Protein AF-0000000068952502 (afdb_homodimer)

Organism: Cupriavidus necator (strain ATCC 17699 / DSM 428 / KCTC 22496 / NCIMB 10442 / H16 / Stanier 337) (NCBI:txid381666)

Structure (mmCIF, N/CA/C/O backbone):
data_AF-0000000068952502-model_v1
#
loop_
_entity.id
_entity.type
_entity.pdbx_description
1 polymer 'Ohr family peroxiredoxin'
#
loop_
_atom_site.group_PDB
_atom_site.id
_atom_site.type_symbol
_atom_site.label_atom_id
_atom_site.label_alt_id
_atom_site.label_comp_id
_atom_site.label_asym_id
_atom_site.label_entity_id
_atom_site.label_seq_id
_atom_site.pdbx_PDB_ins_code
_atom_site.Cartn_x
_atom_site.Cartn_y
_atom_site.Cartn_z
_atom_site.occupancy
_atom_site.B_iso_or_equiv
_atom_site.auth_seq_id
_atom_site.auth_comp_id
_atom_site.auth_asym_id
_atom_site.auth_atom_id
_atom_site.pdbx_PDB_model_num
ATOM 1 N N . MET A 1 1 ? 6.418 -7.645 16.281 1 61.59 1 MET A N 1
ATOM 2 C CA . MET A 1 1 ? 6.797 -7.371 14.906 1 61.59 1 MET A CA 1
ATOM 3 C C . MET A 1 1 ? 8.266 -7.715 14.664 1 61.59 1 MET A C 1
ATOM 5 O O . MET A 1 1 ? 9.102 -7.504 15.539 1 61.59 1 MET A O 1
ATOM 9 N N . SER A 1 2 ? 8.57 -8.516 13.523 1 67.12 2 SER A N 1
ATOM 10 C CA . SER A 1 2 ? 9.938 -8.984 13.352 1 67.12 2 SER A CA 1
ATOM 11 C C . SER A 1 2 ? 10.859 -7.855 12.891 1 67.12 2 SER A C 1
ATOM 13 O O . SER A 1 2 ? 10.445 -6.992 12.117 1 67.12 2 SER A O 1
ATOM 15 N N . LYS A 1 3 ? 11.914 -7.719 13.57 1 78.38 3 LYS A N 1
ATOM 16 C CA . LYS A 1 3 ? 12.922 -6.723 13.234 1 78.38 3 LYS A CA 1
ATOM 17 C C . LYS A 1 3 ? 13.648 -7.082 11.938 1 78.38 3 LYS A C 1
ATOM 19 O O . LYS A 1 3 ? 14.117 -8.211 11.781 1 78.38 3 LYS A O 1
ATOM 24 N N . ILE A 1 4 ? 13.602 -6.156 11.016 1 86.75 4 ILE A N 1
ATOM 25 C CA . ILE A 1 4 ? 14.281 -6.344 9.734 1 86.75 4 ILE A CA 1
ATOM 26 C C . ILE A 1 4 ? 15.789 -6.402 9.953 1 86.75 4 ILE A C 1
ATOM 28 O O . ILE A 1 4 ? 16.375 -5.512 10.578 1 86.75 4 ILE A O 1
ATOM 32 N N . GLU A 1 5 ? 16.516 -7.418 9.477 1 88.88 5 GLU A N 1
ATOM 33 C CA . GLU A 1 5 ? 17.953 -7.59 9.578 1 88.88 5 GLU A CA 1
ATOM 34 C C . GLU A 1 5 ? 18.688 -6.91 8.422 1 88.88 5 GLU A C 1
ATOM 36 O O . GLU A 1 5 ? 19.797 -6.402 8.594 1 88.88 5 GLU A O 1
ATOM 41 N N . LYS A 1 6 ? 18.109 -7.035 7.254 1 89.12 6 LYS A N 1
ATOM 42 C CA . LYS A 1 6 ? 18.688 -6.457 6.047 1 89.12 6 LYS A CA 1
ATOM 43 C C . LYS A 1 6 ? 17.625 -5.742 5.211 1 89.12 6 LYS A C 1
ATOM 45 O O . LYS A 1 6 ? 16.609 -6.336 4.844 1 89.12 6 LYS A O 1
ATOM 50 N N . VAL A 1 7 ? 17.875 -4.441 4.902 1 88.75 7 VAL A N 1
ATOM 51 C CA . VAL A 1 7 ? 17 -3.703 4.004 1 88.75 7 VAL A CA 1
ATOM 52 C C . VAL A 1 7 ? 17.391 -3.984 2.555 1 88.75 7 VAL A C 1
ATOM 54 O O . VAL A 1 7 ? 18.562 -3.832 2.178 1 88.75 7 VAL A O 1
ATOM 57 N N . LEU A 1 8 ? 16.438 -4.395 1.761 1 84.38 8 LEU A N 1
ATOM 58 C CA . LEU A 1 8 ? 16.688 -4.785 0.379 1 84.38 8 LEU A CA 1
ATOM 59 C C . LEU A 1 8 ? 16.344 -3.652 -0.581 1 84.38 8 LEU A C 1
ATOM 61 O O . LEU A 1 8 ? 17 -3.486 -1.612 1 84.38 8 LEU A O 1
ATOM 65 N N . ALA A 1 9 ? 15.328 -2.945 -0.328 1 84.25 9 ALA A N 1
ATOM 66 C CA . ALA A 1 9 ? 14.867 -1.839 -1.162 1 84.25 9 ALA A CA 1
ATOM 67 C C . ALA A 1 9 ? 14.109 -0.805 -0.334 1 84.25 9 ALA A C 1
ATOM 69 O O . ALA A 1 9 ? 13.461 -1.149 0.657 1 84.25 9 ALA A O 1
ATOM 70 N N . THR A 1 10 ? 14.266 0.452 -0.738 1 86.69 10 THR A N 1
ATOM 71 C CA . THR A 1 10 ? 13.523 1.537 -0.102 1 86.69 10 THR A CA 1
ATOM 72 C C . THR A 1 10 ? 12.805 2.387 -1.146 1 86.69 10 THR A C 1
ATOM 74 O O . THR A 1 10 ? 13.414 2.816 -2.129 1 86.69 10 THR A O 1
ATOM 77 N N . GLY A 1 11 ? 11.484 2.471 -0.962 1 86 11 GLY A N 1
ATOM 78 C CA . GLY A 1 11 ? 10.711 3.43 -1.735 1 86 11 GLY A CA 1
ATOM 79 C C . GLY A 1 11 ? 10.469 4.734 -0.996 1 86 11 GLY A C 1
ATOM 80 O O . GLY A 1 11 ? 10.078 4.727 0.173 1 86 11 GLY A O 1
ATOM 81 N N . LYS A 1 12 ? 10.734 5.809 -1.708 1 88.81 12 LYS A N 1
ATOM 82 C CA . LYS A 1 12 ? 10.555 7.125 -1.104 1 88.81 12 LYS A CA 1
ATOM 83 C C . LYS A 1 12 ? 9.656 8.008 -1.963 1 88.81 12 LYS A C 1
ATOM 85 O O . LYS A 1 12 ? 9.766 8.008 -3.191 1 88.81 12 LYS A O 1
ATOM 90 N N . THR A 1 13 ? 8.82 8.766 -1.221 1 87.81 13 THR A N 1
ATOM 91 C CA . THR A 1 13 ? 7.977 9.727 -1.921 1 87.81 13 THR A CA 1
ATOM 92 C C . THR A 1 13 ? 7.965 11.07 -1.191 1 87.81 13 THR A C 1
ATOM 94 O O . THR A 1 13 ? 8.273 11.133 -0 1 87.81 13 THR A O 1
ATOM 97 N N . HIS A 1 14 ? 7.738 12.102 -1.973 1 88.38 14 HIS A N 1
ATOM 98 C CA . HIS A 1 14 ? 7.434 13.438 -1.484 1 88.38 14 HIS A CA 1
ATOM 99 C C . HIS A 1 14 ? 6.027 13.867 -1.892 1 88.38 14 HIS A C 1
ATOM 101 O O . HIS A 1 14 ? 5.719 13.945 -3.082 1 88.38 14 HIS A O 1
ATOM 107 N N . THR A 1 15 ? 5.207 14.07 -0.866 1 87.31 15 THR A N 1
ATOM 108 C CA . THR A 1 15 ? 3.803 14.367 -1.129 1 87.31 15 THR A CA 1
ATOM 109 C C . THR A 1 15 ? 3.416 15.719 -0.535 1 87.31 15 TH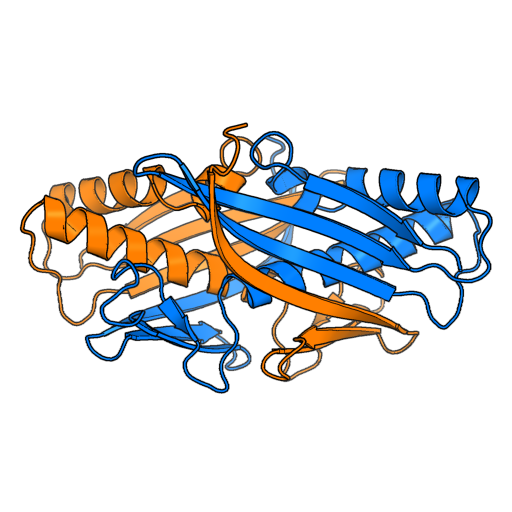R A C 1
ATOM 111 O O . THR A 1 15 ? 3.766 16.016 0.608 1 87.31 15 THR A O 1
ATOM 114 N N . MET A 1 16 ? 2.777 16.406 -1.403 1 86.62 16 MET A N 1
ATOM 115 C CA . MET A 1 16 ? 2.307 17.719 -0.979 1 86.62 16 MET A CA 1
ATOM 116 C C . MET A 1 16 ? 0.804 17.859 -1.203 1 86.62 16 MET A C 1
ATOM 118 O O . MET A 1 16 ? 0.226 17.141 -2.023 1 86.62 16 MET A O 1
ATOM 122 N N . HIS A 1 17 ? 0.302 18.703 -0.309 1 78.12 17 HIS A N 1
ATOM 123 C CA . HIS A 1 17 ? -1.112 19.047 -0.416 1 78.12 17 HIS A CA 1
ATOM 124 C C . HIS A 1 17 ? -1.306 20.516 -0.718 1 78.12 17 HIS A C 1
ATOM 126 O O . HIS A 1 17 ? -0.596 21.375 -0.171 1 78.12 17 HIS A O 1
ATOM 132 N N . SER A 1 18 ? -2.102 20.734 -1.756 1 70.75 18 SER A N 1
ATOM 133 C CA . SER A 1 18 ? -2.5 22.094 -2.104 1 70.75 18 SER A CA 1
ATOM 134 C C . SER A 1 18 ? -4.008 22.203 -2.297 1 70.75 18 SER A C 1
ATOM 136 O O . SER A 1 18 ? -4.727 21.203 -2.146 1 70.75 18 SER A O 1
ATOM 138 N N . SER A 1 19 ? -4.504 23.375 -2.488 1 67.06 19 SER A N 1
ATOM 139 C CA . SER A 1 19 ? -5.918 23.562 -2.799 1 67.06 19 SER A CA 1
ATOM 140 C C . SER A 1 19 ? -6.32 22.766 -4.039 1 67.06 19 SER A C 1
ATOM 142 O O . SER A 1 19 ? -7.496 22.438 -4.223 1 67.06 19 SER A O 1
ATOM 144 N N . ALA A 1 20 ? -5.293 22.484 -4.867 1 67 20 ALA A N 1
ATOM 145 C CA . ALA A 1 20 ? -5.551 21.781 -6.121 1 67 20 ALA A CA 1
ATOM 146 C C . ALA A 1 20 ? -5.586 20.281 -5.898 1 67 20 ALA A C 1
ATOM 148 O O . ALA A 1 20 ? -6.035 19.516 -6.77 1 67 20 ALA A O 1
ATOM 149 N N . GLY A 1 21 ? -5.129 19.891 -4.719 1 73.62 21 GLY A N 1
ATOM 150 C CA . GLY A 1 21 ? -5.117 18.469 -4.465 1 73.62 21 GLY A CA 1
ATOM 151 C C . GLY A 1 21 ? -3.803 17.969 -3.891 1 73.62 21 GLY A C 1
ATOM 152 O O . GLY A 1 21 ? -3.146 18.688 -3.127 1 73.62 21 GLY A O 1
ATOM 153 N N . VAL A 1 22 ? -3.631 16.672 -4.051 1 76.44 22 VAL A N 1
ATOM 154 C CA . VAL A 1 22 ? -2.445 16.031 -3.506 1 76.44 22 VAL A CA 1
ATOM 155 C C . VAL A 1 22 ? -1.541 15.562 -4.645 1 76.44 22 VAL A C 1
ATOM 157 O O . VAL A 1 22 ? -2.02 15.023 -5.648 1 76.44 22 VAL A O 1
ATOM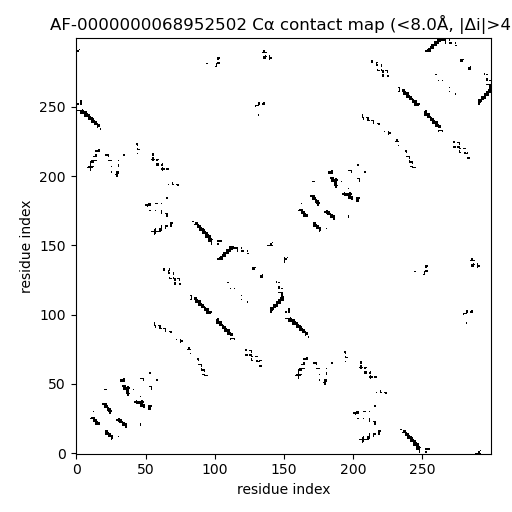 160 N N . THR A 1 23 ? -0.251 15.969 -4.539 1 82.06 23 THR A N 1
ATOM 161 C CA . THR A 1 23 ? 0.742 15.445 -5.469 1 82.06 23 THR A CA 1
ATOM 162 C C . THR A 1 23 ? 1.773 14.594 -4.734 1 82.06 23 THR A C 1
ATOM 164 O O . THR A 1 23 ? 2.166 14.914 -3.611 1 82.06 23 THR A O 1
ATOM 167 N N . SER A 1 24 ? 2.047 13.484 -5.309 1 82.81 24 SER A N 1
ATOM 168 C CA . SER A 1 24 ? 3.082 12.609 -4.773 1 82.81 24 SER A CA 1
ATOM 169 C C . SER A 1 24 ? 4.125 12.273 -5.832 1 82.81 24 SER A C 1
ATOM 171 O O . SER A 1 24 ? 3.781 11.797 -6.918 1 82.81 24 SER A O 1
ATOM 173 N N . ARG A 1 25 ? 5.395 12.516 -5.465 1 83.62 25 ARG A N 1
ATOM 174 C CA . ARG A 1 25 ? 6.492 12.281 -6.398 1 83.62 25 ARG A CA 1
ATOM 175 C C . ARG A 1 25 ? 7.551 11.375 -5.785 1 83.62 25 ARG A C 1
ATOM 177 O O . ARG A 1 25 ? 7.867 11.492 -4.598 1 83.62 25 ARG A O 1
ATOM 184 N N . GLY A 1 26 ? 7.93 10.461 -6.656 1 75 26 GLY A N 1
ATOM 185 C CA . GLY A 1 26 ? 9.055 9.641 -6.246 1 75 26 GLY A CA 1
ATOM 186 C C . GLY A 1 26 ? 10.391 10.359 -6.348 1 75 26 GLY A C 1
ATOM 187 O O . GLY A 1 26 ? 10.539 11.289 -7.137 1 75 26 GLY A O 1
ATOM 188 N N . HIS A 1 27 ? 11.281 9.953 -5.543 1 69.56 27 HIS A N 1
ATOM 189 C CA . HIS A 1 27 ? 12.586 10.609 -5.504 1 69.56 27 HIS A CA 1
ATOM 190 C C . HIS A 1 27 ? 13.344 10.422 -6.812 1 69.56 27 HIS A C 1
ATOM 192 O O . HIS A 1 27 ? 14.18 11.25 -7.176 1 69.56 27 HIS A O 1
ATOM 198 N N . ASN A 1 28 ? 12.961 9.461 -7.57 1 67.56 28 ASN A N 1
ATOM 199 C CA . ASN A 1 28 ? 13.664 9.211 -8.82 1 67.56 28 ASN A CA 1
ATOM 200 C C . ASN A 1 28 ? 12.82 9.594 -10.031 1 67.56 28 ASN A C 1
ATOM 202 O O . ASN A 1 28 ? 13.164 9.266 -11.164 1 67.56 28 ASN A O 1
ATOM 206 N N . GLY A 1 29 ? 11.742 10.219 -9.789 1 66.56 29 GLY A N 1
ATOM 207 C CA . GLY A 1 29 ? 10.883 10.719 -10.852 1 66.56 29 GLY A CA 1
ATOM 208 C C . GLY A 1 29 ? 9.977 9.648 -11.43 1 66.56 29 GLY A C 1
ATOM 209 O O . GLY A 1 29 ? 9.281 9.883 -12.422 1 66.56 29 GLY A O 1
ATOM 210 N N . THR A 1 30 ? 9.992 8.484 -10.836 1 65.44 30 THR A N 1
ATOM 211 C CA . THR A 1 30 ? 9.242 7.371 -11.422 1 65.44 30 THR A CA 1
ATOM 212 C C . THR A 1 30 ? 7.777 7.426 -10.984 1 65.44 30 THR A C 1
ATOM 214 O O . THR A 1 30 ? 6.91 6.836 -11.641 1 65.44 30 THR A O 1
ATOM 217 N N . LEU A 1 31 ? 7.555 8.016 -9.898 1 74.69 31 LEU A N 1
ATOM 218 C CA . LEU A 1 31 ? 6.176 8.188 -9.453 1 74.69 31 LEU A CA 1
ATOM 219 C C . LEU A 1 31 ? 5.777 9.656 -9.477 1 74.69 31 LEU A C 1
ATOM 221 O O . LEU A 1 31 ? 6.48 10.508 -8.914 1 74.69 31 LEU A O 1
ATOM 225 N N . ASP A 1 32 ? 4.809 9.984 -10.289 1 75.81 32 ASP A N 1
ATOM 226 C CA . ASP A 1 32 ? 4.219 11.32 -10.352 1 75.81 32 ASP A CA 1
ATOM 227 C C . ASP A 1 32 ? 2.695 11.242 -10.422 1 75.81 32 ASP A C 1
ATOM 229 O O . ASP A 1 32 ? 2.131 11 -11.492 1 75.81 32 ASP A O 1
ATOM 233 N N . ILE A 1 33 ? 2.145 11.445 -9.25 1 75.81 33 ILE A N 1
ATOM 234 C CA . ILE A 1 33 ? 0.696 11.281 -9.227 1 75.81 33 ILE A CA 1
ATOM 235 C C . ILE A 1 33 ? 0.045 12.5 -8.578 1 75.81 33 ILE A C 1
ATOM 237 O O . ILE A 1 33 ? 0.684 13.211 -7.797 1 75.81 33 ILE A O 1
ATOM 241 N N . ALA A 1 34 ? -1.128 12.688 -9.055 1 75 34 ALA A N 1
ATOM 242 C CA . ALA A 1 34 ? -1.954 13.766 -8.516 1 75 34 ALA A CA 1
ATOM 243 C C . ALA A 1 34 ? -3.35 13.266 -8.164 1 75 34 ALA A C 1
ATOM 245 O O . ALA A 1 34 ? -3.938 12.469 -8.898 1 75 34 ALA A O 1
ATOM 246 N N . LEU A 1 35 ? -3.639 13.648 -6.984 1 70.44 35 LEU A N 1
ATOM 247 C CA . LEU A 1 35 ? -4.984 13.344 -6.512 1 70.44 35 LEU A CA 1
ATOM 248 C C . LEU A 1 35 ? -5.766 14.617 -6.215 1 70.44 35 LEU A C 1
ATOM 250 O O . LEU A 1 35 ? -5.191 15.602 -5.742 1 70.44 35 LEU A O 1
ATOM 254 N N . SER A 1 36 ? -6.902 14.617 -6.711 1 65.75 36 SER A N 1
ATOM 255 C CA . SER A 1 36 ? -7.738 15.797 -6.52 1 65.75 36 SER A CA 1
ATOM 256 C C . SER A 1 36 ? -8.773 15.562 -5.418 1 65.75 36 SER A C 1
ATOM 258 O O . SER A 1 36 ? -9.219 14.438 -5.203 1 65.75 36 SER A O 1
ATOM 260 N N . PRO A 1 37 ? -8.859 16.75 -4.723 1 58.25 37 PRO A N 1
ATOM 261 C CA . PRO A 1 37 ? -9.906 16.641 -3.701 1 58.25 37 PRO A CA 1
ATOM 262 C C . PRO A 1 37 ? -11.242 16.156 -4.27 1 58.25 37 PRO A C 1
ATOM 264 O O . PRO A 1 37 ? -11.516 16.344 -5.457 1 58.25 37 PRO A O 1
ATOM 267 N N . GLY A 1 38 ? -11.734 15.055 -3.613 1 54.25 38 GLY A N 1
ATOM 268 C CA . GLY A 1 38 ? -13.039 14.586 -4.043 1 54.25 38 GLY A CA 1
ATOM 269 C C . GLY A 1 38 ? -14.016 15.703 -4.328 1 54.25 38 GLY A C 1
ATOM 270 O O . GLY A 1 38 ? -13.656 16.891 -4.266 1 54.25 38 GLY A O 1
ATOM 271 N N . ASN A 1 39 ? -15.016 15.367 -5.059 1 50.47 39 ASN A N 1
ATOM 272 C CA . ASN A 1 39 ? -16.109 16.297 -5.34 1 50.47 39 ASN A CA 1
ATOM 273 C C . ASN A 1 39 ? -16.859 16.672 -4.066 1 50.47 39 ASN A C 1
ATOM 275 O O . ASN A 1 39 ? -16.531 16.203 -2.979 1 50.47 39 ASN A O 1
ATOM 279 N N . SER A 1 40 ? -17.656 17.656 -4.281 1 46.97 40 SER A N 1
ATOM 280 C CA . SER A 1 40 ? -18.516 18.25 -3.254 1 46.97 40 SER A CA 1
ATOM 281 C C . SER A 1 40 ? -19.125 17.172 -2.363 1 46.97 40 SER A C 1
ATOM 283 O O . SER A 1 40 ? -19.547 17.453 -1.241 1 46.97 40 SER A O 1
ATOM 285 N N . THR A 1 41 ? -19.219 15.922 -2.854 1 46.28 41 THR A N 1
ATOM 286 C CA . THR A 1 41 ? -19.953 14.914 -2.098 1 46.28 41 THR A CA 1
ATOM 287 C C . THR A 1 41 ? -19 13.977 -1.377 1 46.28 41 THR A C 1
ATOM 289 O O . THR A 1 41 ? -19.422 13.117 -0.605 1 46.28 41 THR A O 1
ATOM 292 N N . THR A 1 42 ? -17.766 14.062 -1.733 1 52.62 42 THR A N 1
ATOM 293 C CA . THR A 1 42 ? -16.812 13.156 -1.103 1 52.62 42 THR A CA 1
ATOM 294 C C . THR A 1 42 ? -16.078 13.859 0.028 1 52.62 42 THR A C 1
ATOM 296 O O . THR A 1 42 ? -15.688 15.023 -0.103 1 52.62 42 THR A O 1
ATOM 299 N N . PRO A 1 43 ? -16.125 13.141 1.074 1 50.56 43 PRO A N 1
ATOM 300 C CA . PRO A 1 43 ? -15.344 13.781 2.133 1 50.56 43 PRO A CA 1
ATOM 301 C C . PRO A 1 43 ? -13.984 14.266 1.648 1 50.56 43 PRO A C 1
ATOM 303 O O . PRO A 1 43 ? -13.391 13.664 0.744 1 50.56 43 PRO A O 1
ATOM 306 N N . ALA A 1 44 ? -13.852 15.508 1.843 1 47.47 44 ALA A N 1
ATOM 307 C CA . ALA A 1 44 ? -12.688 16.281 1.409 1 47.47 44 ALA A CA 1
ATOM 308 C C . ALA A 1 44 ? -11.422 15.422 1.428 1 47.47 44 ALA A C 1
ATOM 310 O O . ALA A 1 44 ? -10.484 15.68 0.671 1 47.47 44 ALA A O 1
ATOM 311 N N . HIS A 1 45 ? -11.547 14.398 2.182 1 52.09 45 HIS A N 1
ATOM 312 C CA . HIS A 1 45 ? -10.273 13.711 2.387 1 52.09 45 HIS A CA 1
ATOM 313 C C . HIS A 1 45 ? -10.172 12.461 1.525 1 52.09 45 HIS A C 1
ATOM 315 O O . HIS A 1 45 ? -9.203 11.703 1.632 1 52.09 45 HIS A O 1
ATOM 321 N N . VAL A 1 46 ? -11.344 12.312 0.868 1 56.5 46 VAL A N 1
ATOM 322 C CA . VAL A 1 46 ? -11.328 11.266 -0.143 1 56.5 46 VAL A CA 1
ATOM 323 C C . VAL A 1 46 ? -10.961 11.859 -1.501 1 56.5 46 VAL A C 1
ATOM 325 O O . VAL A 1 46 ? -11.641 12.758 -1.997 1 56.5 46 VAL A O 1
ATOM 328 N N . PHE A 1 47 ? -9.766 11.602 -1.893 1 57.94 47 PHE A N 1
ATOM 329 C CA . PHE A 1 47 ? -9.297 12.195 -3.139 1 57.94 47 PHE A CA 1
ATOM 330 C C . PHE A 1 47 ? -9.727 11.352 -4.336 1 57.94 47 PHE A C 1
ATOM 332 O O . PHE A 1 47 ? -9.844 10.125 -4.227 1 57.94 47 PHE A O 1
ATOM 339 N N . THR A 1 48 ? -10.328 12.156 -5.145 1 58.66 48 THR A N 1
ATOM 340 C CA . THR A 1 48 ? -10.688 11.539 -6.418 1 58.66 48 THR A CA 1
ATOM 341 C C . THR A 1 48 ? -9.531 11.633 -7.41 1 58.66 48 THR A C 1
ATOM 343 O O . THR A 1 48 ? -8.617 12.453 -7.238 1 58.66 48 THR A O 1
ATOM 346 N N . THR A 1 49 ? -9.461 10.758 -8.188 1 58 49 THR A N 1
ATOM 347 C CA . THR A 1 49 ? -8.422 10.664 -9.203 1 58 49 THR A CA 1
ATOM 348 C C . THR A 1 49 ? -8.477 11.859 -10.148 1 58 49 THR A C 1
ATOM 350 O O . THR A 1 49 ? -9.562 12.297 -10.531 1 58 49 THR A O 1
ATOM 353 N N . VAL A 1 50 ? -7.395 12.578 -10.188 1 60.34 50 VAL A N 1
ATOM 354 C CA . VAL A 1 50 ? -7.254 13.477 -11.32 1 60.34 50 VAL A CA 1
ATOM 355 C C . VAL A 1 50 ? -6.77 12.703 -12.547 1 60.34 50 VAL A C 1
ATOM 357 O O . VAL A 1 50 ? -5.656 12.172 -12.547 1 60.34 50 VAL A O 1
ATOM 360 N N . GLN A 1 51 ? -7.695 12.453 -13.406 1 61.78 51 GLN A N 1
ATOM 361 C CA . GLN A 1 51 ? -7.219 11.758 -14.602 1 61.78 51 GLN A CA 1
ATOM 362 C C . GLN A 1 51 ? -6.059 12.508 -15.242 1 61.78 51 GLN A C 1
ATOM 364 O O . GLN A 1 51 ? -6.023 13.742 -15.234 1 61.78 51 GLN A O 1
ATOM 369 N N . PRO A 1 52 ? -5.027 11.703 -15.562 1 62.41 52 PRO A N 1
ATOM 370 C CA . PRO A 1 52 ? -4.879 10.25 -15.703 1 62.41 52 PRO A CA 1
ATOM 371 C C . PRO A 1 52 ? -4.164 9.609 -14.508 1 62.41 52 PRO A C 1
ATOM 373 O O . PRO A 1 52 ? -3.529 8.562 -14.656 1 62.41 52 PRO A O 1
ATOM 376 N N . HIS A 1 53 ? -4.281 10.141 -13.367 1 69.06 53 HIS A N 1
ATOM 377 C CA . HIS A 1 53 ? -3.48 9.617 -12.273 1 69.06 53 HIS A CA 1
ATOM 378 C C . HIS A 1 53 ? -4.215 8.5 -11.539 1 69.06 53 HIS A C 1
ATOM 380 O O . HIS A 1 53 ? -5.445 8.508 -11.461 1 69.06 53 HIS A O 1
ATOM 386 N N . PRO A 1 54 ? -3.404 7.512 -11.086 1 76.06 54 PRO A N 1
ATOM 387 C CA . PRO A 1 54 ? -4.004 6.441 -10.289 1 76.06 54 PRO A CA 1
ATOM 388 C C . PRO A 1 54 ? -4.414 6.91 -8.891 1 76.06 54 PRO A C 1
ATOM 390 O O . PRO A 1 54 ? -3.869 7.891 -8.383 1 76.06 54 PRO A O 1
ATOM 393 N N . THR A 1 55 ? -5.422 6.211 -8.406 1 80.75 55 THR A N 1
ATOM 394 C CA . THR A 1 55 ? -5.824 6.449 -7.023 1 80.75 55 THR A CA 1
ATOM 395 C C . THR A 1 55 ? -4.859 5.773 -6.055 1 80.75 55 THR A C 1
ATOM 397 O O . THR A 1 55 ? -4.031 4.957 -6.461 1 80.75 55 THR A O 1
ATOM 400 N N . ALA A 1 56 ? -4.969 6.172 -4.777 1 85.19 56 ALA A N 1
ATOM 401 C CA . ALA A 1 56 ? -4.156 5.535 -3.742 1 85.19 56 ALA A CA 1
ATOM 402 C C . ALA A 1 56 ? -4.43 4.035 -3.676 1 85.19 56 ALA A C 1
ATOM 404 O O . ALA A 1 56 ? -3.504 3.234 -3.52 1 85.19 56 ALA A O 1
ATOM 405 N N . GLU A 1 57 ? -5.684 3.67 -3.816 1 86.62 57 GLU A N 1
ATOM 406 C CA . GLU A 1 57 ? -6.078 2.266 -3.762 1 86.62 57 GLU A CA 1
ATOM 407 C C . GLU A 1 57 ? -5.488 1.48 -4.93 1 86.62 57 GLU A C 1
ATOM 409 O O . GLU A 1 57 ? -5.094 0.323 -4.773 1 86.62 57 GLU A O 1
ATOM 414 N N . GLN A 1 58 ? -5.402 2.148 -6.09 1 86.19 58 GLN A N 1
ATOM 415 C CA . GLN A 1 58 ? -4.793 1.505 -7.246 1 86.19 58 GLN A CA 1
ATOM 416 C C . GLN A 1 58 ? -3.289 1.334 -7.055 1 86.19 58 GLN A C 1
ATOM 418 O O . GLN A 1 58 ? -2.719 0.312 -7.445 1 86.19 58 GLN A O 1
ATOM 423 N N . LEU A 1 59 ? -2.662 2.314 -6.488 1 87 59 LEU A N 1
ATOM 424 C CA . LEU A 1 59 ? -1.236 2.219 -6.199 1 87 59 LEU A CA 1
ATOM 425 C C . LEU A 1 59 ? -0.948 1.059 -5.254 1 87 59 LEU A C 1
ATOM 427 O O . LEU A 1 59 ? -0.055 0.248 -5.512 1 87 59 LEU A O 1
ATOM 431 N N . PHE A 1 60 ? -1.729 0.983 -4.203 1 91.44 60 PHE A N 1
ATOM 432 C CA . PHE A 1 60 ? -1.534 -0.075 -3.221 1 91.44 60 PHE A CA 1
ATOM 433 C C . PHE A 1 60 ? -1.83 -1.441 -3.828 1 91.44 60 PHE A C 1
ATOM 435 O O . PHE A 1 60 ? -1.078 -2.395 -3.619 1 91.44 60 PHE A O 1
ATOM 442 N N . ALA A 1 61 ? -2.859 -1.475 -4.648 1 91.25 61 ALA A N 1
ATOM 443 C CA . ALA A 1 61 ? -3.176 -2.721 -5.344 1 91.25 61 ALA A CA 1
ATOM 444 C C . ALA A 1 61 ? -2.025 -3.15 -6.25 1 91.25 61 ALA A C 1
ATOM 446 O O . ALA A 1 61 ? -1.697 -4.336 -6.324 1 91.25 61 ALA A O 1
ATOM 447 N N . GLY A 1 62 ? -1.477 -2.217 -6.902 1 87.31 62 GLY A N 1
ATOM 448 C CA . GLY A 1 62 ? -0.348 -2.518 -7.77 1 87.31 62 GLY A CA 1
ATOM 449 C C . GLY A 1 62 ? 0.861 -3.039 -7.016 1 87.31 62 GLY A C 1
ATOM 450 O O . GLY A 1 62 ? 1.469 -4.031 -7.418 1 87.31 62 GLY A O 1
ATOM 451 N N . ALA A 1 63 ? 1.176 -2.412 -5.961 1 89.12 63 ALA A N 1
ATOM 452 C CA . ALA A 1 63 ? 2.301 -2.848 -5.137 1 89.12 63 ALA A CA 1
ATOM 453 C C . ALA A 1 63 ? 2.064 -4.25 -4.586 1 89.12 63 ALA A C 1
ATOM 455 O O . ALA A 1 63 ? 2.939 -5.117 -4.676 1 89.12 63 ALA A O 1
ATOM 456 N N . TRP A 1 64 ? 0.901 -4.484 -4.055 1 93.5 64 TRP A N 1
ATOM 457 C CA . TRP A 1 64 ? 0.529 -5.766 -3.459 1 93.5 64 TRP A CA 1
ATOM 458 C C . TRP A 1 64 ? 0.532 -6.871 -4.508 1 93.5 64 TRP A C 1
ATOM 460 O O . TRP A 1 64 ? 1.072 -7.953 -4.273 1 93.5 64 TRP A O 1
ATOM 470 N N . SER A 1 65 ? -0.003 -6.547 -5.672 1 91.94 65 SER A N 1
ATOM 471 C CA . SER A 1 65 ? -0.072 -7.555 -6.723 1 91.94 65 SER A CA 1
ATOM 472 C C . SER A 1 65 ? 1.321 -7.977 -7.18 1 91.94 65 SER A C 1
ATOM 474 O O . SER A 1 65 ? 1.562 -9.156 -7.449 1 91.94 65 SER A O 1
ATOM 476 N N . ALA A 1 66 ? 2.215 -7.008 -7.273 1 86 66 ALA A N 1
ATOM 477 C CA . ALA A 1 66 ? 3.576 -7.309 -7.711 1 86 66 ALA A CA 1
ATOM 478 C C . ALA A 1 66 ? 4.281 -8.219 -6.715 1 86 66 ALA A C 1
ATOM 480 O O . ALA A 1 66 ? 4.93 -9.195 -7.105 1 86 66 ALA A O 1
ATOM 481 N N . CYS A 1 67 ? 4.121 -7.906 -5.523 1 88.38 67 CYS A N 1
ATOM 482 C CA . CYS A 1 67 ? 4.758 -8.719 -4.492 1 88.38 67 CYS A CA 1
ATOM 483 C C . CYS A 1 67 ? 4.113 -10.094 -4.406 1 88.38 67 CYS A C 1
ATOM 485 O O . CYS A 1 67 ? 4.801 -11.102 -4.23 1 88.38 67 CYS A O 1
ATOM 487 N N . TYR A 1 68 ? 2.848 -10.141 -4.477 1 92.88 68 TYR A N 1
ATOM 488 C CA . TYR A 1 68 ? 2.107 -11.391 -4.367 1 92.88 68 TYR A CA 1
ATOM 489 C C . TYR A 1 68 ? 2.459 -12.336 -5.512 1 92.88 68 TYR A C 1
ATOM 491 O O . TYR A 1 68 ? 2.68 -13.531 -5.293 1 92.88 68 TYR A O 1
ATOM 499 N N . ILE A 1 69 ? 2.486 -11.836 -6.668 1 90.81 69 ILE A N 1
ATOM 500 C CA . ILE A 1 69 ? 2.777 -12.695 -7.809 1 90.81 69 ILE A CA 1
ATOM 501 C C . ILE A 1 69 ? 4.219 -13.195 -7.727 1 90.81 69 ILE A C 1
ATOM 503 O O . ILE A 1 69 ? 4.512 -14.328 -8.117 1 90.81 69 ILE A O 1
ATOM 507 N N . ALA A 1 70 ? 5.098 -12.367 -7.219 1 86.88 70 ALA A N 1
ATOM 508 C CA . ALA A 1 70 ? 6.461 -12.82 -6.969 1 86.88 70 ALA A CA 1
ATOM 509 C C . ALA A 1 70 ? 6.488 -13.945 -5.945 1 86.88 70 ALA A C 1
ATOM 511 O O . ALA A 1 70 ? 7.211 -14.93 -6.113 1 86.88 70 ALA A O 1
ATOM 512 N N . ALA A 1 71 ? 5.738 -13.812 -4.898 1 89.19 71 ALA A N 1
ATOM 513 C CA . ALA A 1 71 ? 5.621 -14.867 -3.889 1 89.19 71 ALA A CA 1
ATOM 514 C C . ALA A 1 71 ? 5.082 -16.156 -4.504 1 89.19 71 ALA A C 1
ATOM 516 O O . ALA A 1 71 ? 5.551 -17.25 -4.172 1 89.19 71 ALA A O 1
ATOM 517 N N . VAL A 1 72 ? 4.082 -16 -5.406 1 91.69 72 VAL A N 1
ATOM 518 C CA . VAL A 1 72 ? 3.551 -17.172 -6.105 1 91.69 72 VAL A CA 1
ATOM 519 C C . VAL A 1 72 ? 4.676 -17.875 -6.855 1 91.69 72 VAL A C 1
ATOM 521 O O . VAL A 1 72 ? 4.789 -19.109 -6.801 1 91.69 72 VAL A O 1
ATOM 524 N N . GLY A 1 73 ? 5.488 -17.078 -7.527 1 88.06 73 GLY A N 1
ATOM 525 C CA . GLY A 1 73 ? 6.621 -17.641 -8.242 1 88.06 73 GLY A CA 1
ATOM 526 C C . GLY A 1 73 ? 7.582 -18.391 -7.332 1 88.06 73 GLY A C 1
ATOM 527 O O . GLY A 1 73 ? 8.039 -19.484 -7.672 1 88.06 73 GLY A O 1
ATOM 528 N N . LEU A 1 74 ? 7.867 -17.859 -6.207 1 87.31 74 LEU A N 1
ATOM 529 C CA . LEU A 1 74 ? 8.789 -18.469 -5.25 1 87.31 74 LEU A CA 1
ATOM 530 C C . LEU A 1 74 ? 8.227 -19.797 -4.734 1 87.31 74 LEU A C 1
ATOM 532 O O . LEU A 1 74 ? 8.945 -20.797 -4.688 1 87.31 74 LEU A O 1
ATOM 536 N N . VAL A 1 75 ? 7.016 -19.766 -4.379 1 92.31 75 VAL A N 1
ATOM 537 C CA . VAL A 1 75 ? 6.383 -20.953 -3.84 1 92.31 75 VAL A CA 1
ATOM 538 C C . VAL A 1 75 ? 6.32 -22.031 -4.918 1 92.31 75 VAL A C 1
ATOM 540 O O . VAL A 1 75 ? 6.559 -23.219 -4.641 1 92.31 75 VAL A O 1
ATOM 543 N N . ALA A 1 76 ? 5.996 -21.594 -6.129 1 92.25 76 ALA A N 1
ATOM 544 C CA . ALA A 1 76 ? 5.922 -22.547 -7.23 1 92.25 76 ALA A CA 1
ATOM 545 C C . ALA A 1 76 ? 7.262 -23.25 -7.445 1 92.25 76 ALA A C 1
ATOM 547 O O . ALA A 1 76 ? 7.305 -24.453 -7.672 1 92.25 76 ALA A O 1
ATOM 548 N N . LYS A 1 77 ? 8.281 -22.469 -7.367 1 89.81 77 LYS A N 1
ATOM 549 C CA . LYS A 1 77 ? 9.617 -23.047 -7.508 1 89.81 77 LYS A CA 1
ATOM 550 C C . LYS A 1 77 ? 9.891 -24.062 -6.418 1 89.81 77 LYS A C 1
ATOM 552 O O . LYS A 1 77 ? 10.406 -25.156 -6.695 1 89.81 77 LYS A O 1
ATOM 557 N N . GLU A 1 78 ? 9.555 -23.781 -5.27 1 90.81 78 GLU A N 1
ATOM 558 C CA . GLU A 1 78 ? 9.742 -24.688 -4.141 1 90.81 78 GLU A CA 1
ATOM 559 C C . GLU A 1 78 ? 8.93 -25.969 -4.32 1 90.81 78 GLU A C 1
ATOM 561 O O . GLU A 1 78 ? 9.375 -27.047 -3.922 1 90.81 78 GLU A O 1
ATOM 566 N N . MET A 1 79 ? 7.852 -25.766 -4.953 1 92.75 79 MET A N 1
ATOM 567 C CA . MET A 1 79 ? 6.949 -26.891 -5.168 1 92.75 79 MET A CA 1
ATOM 568 C C . MET A 1 79 ? 7.281 -27.625 -6.469 1 92.75 79 MET A C 1
ATOM 570 O O . MET A 1 79 ? 6.629 -28.609 -6.82 1 92.75 79 MET A O 1
ATOM 574 N N . LYS A 1 80 ? 8.25 -27.078 -7.215 1 93.81 80 LYS A N 1
ATOM 575 C CA . LYS A 1 80 ? 8.617 -27.625 -8.523 1 93.81 80 LYS A CA 1
ATOM 576 C C . LYS A 1 80 ? 7.406 -27.672 -9.453 1 93.81 80 LYS A C 1
ATOM 578 O O . LYS A 1 80 ? 7.18 -28.688 -10.125 1 93.81 80 LYS A O 1
ATOM 583 N N . LEU A 1 81 ? 6.688 -26.641 -9.359 1 93.19 81 LEU A N 1
ATOM 584 C CA . LEU A 1 81 ? 5.473 -26.5 -10.148 1 93.19 81 LEU A CA 1
ATOM 585 C C . LEU A 1 81 ? 5.699 -25.547 -11.328 1 93.19 81 LEU A C 1
ATOM 587 O O . LEU A 1 81 ? 6.203 -24.438 -11.141 1 93.19 81 LEU A O 1
ATOM 591 N N . GLU A 1 82 ? 5.359 -26.062 -12.469 1 91.44 82 GLU A N 1
ATOM 592 C CA . GLU A 1 82 ? 5.363 -25.172 -13.625 1 91.44 82 GLU A CA 1
ATOM 593 C C . GLU A 1 82 ? 4.113 -24.297 -13.656 1 91.44 82 GLU A C 1
ATOM 595 O O . GLU A 1 82 ? 2.994 -24.812 -13.555 1 91.44 82 GLU A O 1
ATOM 600 N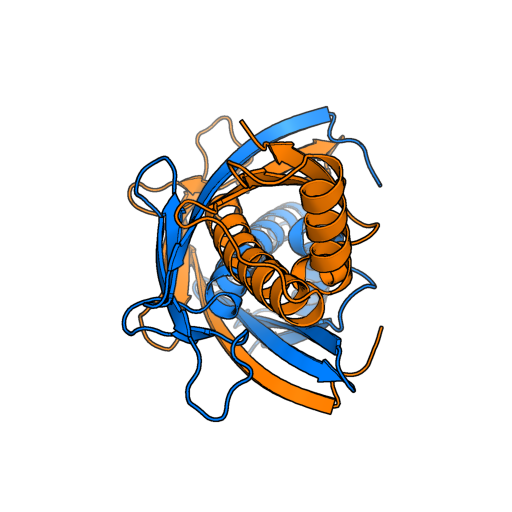 N . LEU A 1 83 ? 4.379 -23.031 -13.828 1 91.56 83 LEU A N 1
ATOM 601 C CA . LEU A 1 83 ? 3.258 -22.094 -13.844 1 91.56 83 LEU A CA 1
ATOM 602 C C . LEU A 1 83 ? 2.758 -21.859 -15.266 1 91.56 83 LEU A C 1
ATOM 604 O O . LEU A 1 83 ? 3.549 -21.859 -16.203 1 91.56 83 LEU A O 1
ATOM 608 N N . PRO A 1 84 ? 1.439 -21.734 -15.398 1 91.56 84 PRO A N 1
ATOM 609 C CA . PRO A 1 84 ? 0.926 -21.391 -16.719 1 91.56 84 PRO A CA 1
ATOM 610 C C . PRO A 1 84 ? 1.457 -20.047 -17.219 1 91.56 84 PRO A C 1
ATOM 612 O O . PRO A 1 84 ? 1.709 -19.141 -16.422 1 91.56 84 PRO A O 1
ATOM 615 N N . SER A 1 85 ? 1.505 -19.906 -18.547 1 87.5 85 SER A N 1
ATOM 616 C CA . SER A 1 85 ? 2.037 -18.688 -19.172 1 87.5 85 SER A CA 1
ATOM 617 C C . SER A 1 85 ? 1.103 -17.5 -18.953 1 87.5 85 SER A C 1
ATOM 619 O O . SER A 1 85 ? 1.53 -16.344 -19.016 1 87.5 85 SER A O 1
ATOM 621 N N . ASP A 1 86 ? -0.123 -17.766 -18.672 1 89.31 86 ASP A N 1
ATOM 622 C CA . ASP A 1 86 ? -1.1 -16.688 -18.5 1 89.31 86 ASP A CA 1
ATOM 623 C C . ASP A 1 86 ? -1.481 -16.5 -17.031 1 89.31 86 ASP A C 1
ATOM 625 O O . ASP A 1 86 ? -2.582 -16.047 -16.734 1 89.31 86 ASP A O 1
ATOM 629 N N . LEU A 1 87 ? -0.574 -16.922 -16.125 1 91.69 87 LEU A N 1
ATOM 630 C CA . LEU A 1 87 ? -0.768 -16.641 -14.711 1 91.69 87 LEU A CA 1
ATOM 631 C C . LEU A 1 87 ? -0.939 -15.148 -14.469 1 91.69 87 LEU A C 1
ATOM 633 O O . LEU A 1 87 ? -0.209 -14.336 -15.039 1 91.69 87 LEU A O 1
ATOM 637 N N . ALA A 1 88 ? -1.981 -14.852 -13.672 1 93.5 88 ALA A N 1
ATOM 638 C CA . ALA A 1 88 ? -2.227 -13.445 -13.375 1 93.5 88 ALA A CA 1
ATOM 639 C C . ALA A 1 88 ? -2.773 -13.266 -11.961 1 93.5 88 ALA A C 1
ATOM 641 O O . ALA A 1 88 ? -3.332 -14.203 -11.383 1 93.5 88 ALA A O 1
ATOM 642 N N . VAL A 1 89 ? -2.523 -12.125 -11.43 1 94.44 89 VAL A N 1
ATOM 643 C CA . VAL A 1 89 ? -3.076 -11.711 -10.148 1 94.44 89 VAL A CA 1
ATOM 644 C C . VAL A 1 89 ? -3.861 -10.406 -10.32 1 94.44 89 VAL A C 1
ATOM 646 O O . VAL A 1 89 ? -3.332 -9.422 -10.836 1 94.44 89 VAL A O 1
ATOM 649 N N . ASP A 1 90 ? -5.102 -10.438 -9.953 1 94.19 90 ASP A N 1
ATOM 650 C CA . ASP A 1 90 ? -5.941 -9.242 -9.898 1 94.19 90 ASP A CA 1
ATOM 651 C C . ASP A 1 90 ? -6.254 -8.852 -8.461 1 94.19 90 ASP A C 1
ATOM 653 O O . ASP A 1 90 ? -7.039 -9.523 -7.785 1 94.19 90 ASP A O 1
ATOM 657 N N . ILE A 1 91 ? -5.676 -7.793 -8.031 1 94.81 91 ILE A N 1
ATOM 658 C CA . ILE A 1 91 ? -5.953 -7.355 -6.672 1 94.81 91 ILE A CA 1
ATOM 659 C C . ILE A 1 91 ? -6.871 -6.133 -6.699 1 94.81 91 ILE A C 1
ATOM 661 O O . ILE A 1 91 ? -6.699 -5.238 -7.531 1 94.81 91 ILE A O 1
ATOM 665 N N . GLU A 1 92 ? -7.844 -6.176 -5.883 1 94.12 92 GLU A N 1
ATOM 666 C CA . GLU A 1 92 ? -8.75 -5.062 -5.633 1 94.12 92 GLU A CA 1
ATOM 667 C C . GLU A 1 92 ? -8.633 -4.559 -4.199 1 94.12 92 GLU A C 1
ATOM 669 O O . GLU A 1 92 ? -8.609 -5.355 -3.256 1 94.12 92 GLU A O 1
ATOM 674 N N . VAL A 1 93 ? -8.461 -3.252 -4.051 1 94.25 93 VAL A N 1
ATOM 675 C CA . VAL A 1 93 ? -8.422 -2.621 -2.734 1 94.25 93 VAL A CA 1
ATOM 676 C C . VAL A 1 93 ? -9.57 -1.628 -2.602 1 94.25 93 VAL A C 1
ATOM 678 O O . VAL A 1 93 ? -9.766 -0.776 -3.471 1 94.25 93 VAL A O 1
ATOM 681 N N . ASP A 1 94 ? -10.312 -1.767 -1.564 1 92.69 94 ASP A N 1
ATOM 682 C CA . ASP A 1 94 ? -11.391 -0.832 -1.267 1 92.69 94 ASP A CA 1
ATOM 683 C C . ASP A 1 94 ? -11 0.126 -0.145 1 92.69 94 ASP A C 1
ATOM 685 O O . ASP A 1 94 ? -10.375 -0.283 0.835 1 92.69 94 ASP A O 1
ATOM 689 N N . LEU A 1 95 ? -11.344 1.349 -0.356 1 90.62 95 LEU A N 1
ATOM 690 C CA . LEU A 1 95 ? -11.484 2.275 0.761 1 90.62 95 LEU A CA 1
ATOM 691 C C . LEU A 1 95 ? -12.938 2.342 1.228 1 90.62 95 LEU A C 1
ATOM 693 O O . LEU A 1 95 ? -13.844 2.57 0.424 1 90.62 95 LEU A O 1
ATOM 697 N N . GLY A 1 96 ? -13.125 2.041 2.514 1 89.81 96 GLY A N 1
ATOM 698 C CA . GLY A 1 96 ? -14.477 2.035 3.033 1 89.81 96 GLY A CA 1
ATOM 699 C C . GLY A 1 96 ? -14.625 2.818 4.324 1 89.81 96 GLY A C 1
ATOM 700 O O . GLY A 1 96 ? -13.633 3.238 4.918 1 89.81 96 GLY A O 1
ATOM 701 N N . GLN A 1 97 ? -15.961 3.045 4.648 1 89 97 GLN A N 1
ATOM 702 C CA . GLN A 1 97 ? -16.297 3.83 5.832 1 89 97 GLN A CA 1
ATOM 703 C C . GLN A 1 97 ? -17.172 3.033 6.793 1 89 97 GLN A C 1
ATOM 705 O O . GLN A 1 97 ? -18.062 2.311 6.367 1 89 97 GLN A O 1
ATOM 710 N N . THR A 1 98 ? -16.812 3.064 8.07 1 90.38 98 THR A N 1
ATOM 711 C CA . THR A 1 98 ? -17.641 2.609 9.188 1 90.38 98 THR A CA 1
ATOM 712 C C . THR A 1 98 ? -17.781 3.705 10.242 1 90.38 98 THR A C 1
ATOM 714 O O . THR A 1 98 ? -16.812 4.055 10.914 1 90.38 98 THR A O 1
ATOM 717 N N . GLY A 1 99 ? -19 4.223 10.383 1 88.5 99 GLY A N 1
ATOM 718 C CA . GLY A 1 99 ? -19.109 5.441 11.172 1 88.5 99 GLY A CA 1
ATOM 719 C C . GLY A 1 99 ? -18.281 6.586 10.609 1 88.5 99 GLY A C 1
ATOM 720 O O . GLY A 1 99 ? -18.406 6.93 9.438 1 88.5 99 GLY A O 1
ATOM 721 N N . ALA A 1 100 ? -17.438 7.113 11.422 1 84.81 100 ALA A N 1
ATOM 722 C CA . ALA A 1 100 ? -16.578 8.227 10.984 1 84.81 100 ALA A CA 1
ATOM 723 C C . ALA A 1 100 ? -15.195 7.73 10.586 1 84.81 100 ALA A C 1
ATOM 725 O O . ALA A 1 100 ? -14.359 8.516 10.133 1 84.81 100 ALA A O 1
ATOM 726 N N . ASP A 1 101 ? -15.07 6.406 10.641 1 89.75 101 ASP A N 1
ATOM 727 C CA . ASP A 1 101 ? -13.734 5.867 10.438 1 89.75 101 ASP A CA 1
ATOM 728 C C . ASP A 1 101 ? -13.578 5.285 9.039 1 89.75 101 ASP A C 1
ATOM 730 O O . ASP A 1 101 ? -14.562 4.883 8.414 1 89.75 101 ASP A O 1
ATOM 734 N N . TYR A 1 102 ? -12.383 5.305 8.586 1 89.75 102 TYR A N 1
ATOM 735 C CA . TYR A 1 102 ? -12.039 4.758 7.281 1 89.75 102 TYR A CA 1
ATOM 736 C C . TYR A 1 102 ? -11.195 3.5 7.426 1 89.75 102 TYR A C 1
ATOM 738 O O . TYR A 1 102 ? -10.32 3.426 8.297 1 89.75 102 TYR A O 1
ATOM 746 N N . PHE A 1 103 ? -11.5 2.543 6.547 1 93.62 103 PHE A N 1
ATOM 747 C CA . PHE A 1 103 ? -10.773 1.279 6.559 1 93.62 103 PHE A CA 1
ATOM 748 C C . PHE A 1 103 ? -10.531 0.787 5.137 1 93.62 103 PHE A C 1
ATOM 750 O O . PHE A 1 103 ? -11.195 1.221 4.199 1 93.62 103 PHE A O 1
ATOM 757 N N . LEU A 1 104 ? -9.562 -0.047 4.98 1 95.19 104 LEU A N 1
ATOM 758 C CA . LEU A 1 104 ? -9.312 -0.736 3.719 1 95.19 104 LEU A CA 1
ATOM 759 C C . LEU A 1 104 ? -9.797 -2.182 3.783 1 95.19 104 LEU A C 1
ATOM 761 O O . LEU A 1 104 ? -9.938 -2.744 4.871 1 95.19 104 LEU A O 1
ATOM 765 N N . GLN A 1 105 ? -10.094 -2.725 2.762 1 96.81 105 GLN A N 1
ATOM 766 C CA . GLN A 1 105 ? -10.242 -4.16 2.545 1 96.81 105 GLN A CA 1
ATOM 767 C C . GLN A 1 105 ? -9.75 -4.559 1.154 1 96.81 105 GLN A C 1
ATOM 769 O O . GLN A 1 105 ? -9.609 -3.707 0.273 1 96.81 105 GLN A O 1
ATOM 774 N N . ALA A 1 106 ? -9.461 -5.863 0.979 1 97.19 106 ALA A N 1
ATOM 775 C CA . ALA A 1 106 ? -8.844 -6.258 -0.285 1 97.19 106 ALA A CA 1
ATOM 776 C C . ALA A 1 106 ? -9.352 -7.629 -0.731 1 97.19 106 ALA A C 1
ATOM 778 O O . ALA A 1 106 ? -9.867 -8.406 0.079 1 97.19 106 ALA A O 1
ATOM 779 N N . ARG A 1 107 ? -9.289 -7.832 -1.993 1 97.12 107 ARG A N 1
ATOM 780 C CA . ARG A 1 107 ? -9.469 -9.133 -2.635 1 97.12 107 ARG A CA 1
ATOM 781 C C . ARG A 1 107 ? -8.25 -9.492 -3.479 1 97.12 107 ARG A C 1
ATOM 783 O O . ARG A 1 107 ? -7.824 -8.719 -4.332 1 97.12 107 ARG A O 1
ATOM 790 N N . LEU A 1 108 ? -7.703 -10.641 -3.152 1 97.44 108 LEU A N 1
ATOM 791 C CA . LEU A 1 108 ? -6.625 -11.219 -3.943 1 97.44 108 LEU A CA 1
ATOM 792 C C . LEU A 1 108 ? -7.148 -12.32 -4.859 1 97.44 108 LEU A C 1
ATOM 794 O O . LEU A 1 108 ? -7.594 -13.367 -4.387 1 97.44 108 LEU A O 1
ATOM 798 N N . ASN A 1 109 ? -7.082 -12.031 -6.152 1 97 109 ASN A N 1
ATOM 799 C CA . ASN A 1 109 ? -7.566 -12.984 -7.141 1 97 109 ASN A CA 1
ATOM 800 C C . ASN A 1 109 ? -6.414 -13.594 -7.941 1 97 109 ASN A C 1
ATOM 802 O O . ASN A 1 109 ? -5.812 -12.914 -8.773 1 97 109 ASN A O 1
ATOM 806 N N . LEU A 1 110 ? -6.141 -14.82 -7.688 1 97.31 110 LEU A N 1
ATOM 807 C CA . LEU A 1 110 ? -5.148 -15.555 -8.469 1 97.31 110 LEU A CA 1
ATOM 808 C C . LEU A 1 110 ? -5.805 -16.281 -9.641 1 97.31 110 LEU A C 1
ATOM 810 O O . LEU A 1 110 ? -6.738 -17.062 -9.453 1 97.31 110 LEU A O 1
ATOM 814 N N . ARG A 1 111 ? -5.359 -15.969 -10.789 1 95.94 111 ARG A N 1
ATOM 815 C CA . ARG A 1 111 ? -5.773 -16.672 -12 1 95.94 111 ARG A CA 1
ATOM 816 C C . ARG A 1 111 ? -4.672 -17.609 -12.484 1 95.94 111 ARG A C 1
ATOM 818 O O . ARG A 1 111 ? -3.621 -17.156 -12.945 1 95.94 111 ARG A O 1
ATOM 825 N N . ALA A 1 112 ? -4.891 -18.859 -12.391 1 95.62 112 ALA A N 1
ATOM 826 C CA . ALA A 1 112 ? -3.932 -19.891 -12.773 1 95.62 112 ALA A CA 1
ATOM 827 C C . ALA A 1 112 ? -4.574 -20.922 -13.703 1 95.62 112 ALA A C 1
ATOM 829 O O . ALA A 1 112 ? -4.734 -22.078 -13.328 1 95.62 112 ALA A O 1
ATOM 830 N N . PRO A 1 113 ? -4.82 -20.469 -14.898 1 94.19 113 PRO A N 1
ATOM 831 C CA . PRO A 1 113 ? -5.504 -21.391 -15.805 1 94.19 113 PRO A CA 1
ATOM 832 C C . PRO A 1 113 ? -4.723 -22.688 -16.031 1 94.19 113 PRO A C 1
ATOM 834 O O . PRO A 1 113 ? -3.5 -22.656 -16.188 1 94.19 113 PRO A O 1
ATOM 837 N N . GLY A 1 114 ? -5.473 -23.828 -15.961 1 95 114 GLY A N 1
ATOM 838 C CA . GLY A 1 114 ? -4.867 -25.109 -16.297 1 95 114 GLY A CA 1
ATOM 839 C C . GLY A 1 114 ? -4.352 -25.859 -15.078 1 95 114 GLY A C 1
ATOM 840 O O . GLY A 1 114 ? -4.113 -27.062 -15.141 1 95 114 GLY A O 1
ATOM 841 N N . LEU A 1 115 ? -4.098 -25.156 -13.992 1 95.81 115 LEU A N 1
ATOM 842 C CA . LEU A 1 115 ? -3.693 -25.844 -12.773 1 95.81 115 LEU A CA 1
ATOM 843 C C . LEU A 1 115 ? -4.891 -26.516 -12.109 1 95.81 115 LEU A C 1
ATOM 845 O O . LEU A 1 115 ? -6 -25.984 -12.141 1 95.81 115 LEU A O 1
ATOM 849 N N . PRO A 1 116 ? -4.602 -27.656 -11.477 1 96.94 116 PRO A N 1
ATOM 850 C CA . PRO A 1 116 ? -5.66 -28.188 -10.609 1 96.94 116 PRO A CA 1
ATOM 851 C C . PRO A 1 116 ? -6.062 -27.219 -9.5 1 96.94 116 PRO A C 1
ATOM 853 O O . PRO A 1 116 ? -5.207 -26.531 -8.938 1 96.94 116 PRO A O 1
ATOM 856 N N . GLN A 1 117 ? -7.348 -27.203 -9.211 1 97.19 117 GLN A N 1
ATOM 857 C CA . GLN A 1 117 ? -7.887 -26.234 -8.266 1 97.19 117 GLN A CA 1
ATOM 858 C C . GLN A 1 117 ? -7.199 -26.359 -6.906 1 97.19 117 GLN A C 1
ATOM 860 O O . GLN A 1 117 ? -6.891 -25.344 -6.273 1 97.19 117 GLN A O 1
ATOM 865 N N . ASP A 1 118 ? -6.984 -27.531 -6.434 1 97.19 118 ASP A N 1
ATOM 866 C CA . ASP A 1 118 ? -6.391 -27.734 -5.113 1 97.19 118 ASP A CA 1
ATOM 867 C C . ASP A 1 118 ? -4.949 -27.234 -5.078 1 97.19 118 ASP A C 1
ATOM 869 O O . ASP A 1 118 ? -4.516 -26.641 -4.094 1 97.19 118 ASP A O 1
ATOM 873 N N . VAL A 1 119 ? -4.242 -27.5 -6.156 1 96.88 119 VAL A N 1
ATOM 874 C CA . VAL A 1 119 ? -2.857 -27.062 -6.262 1 96.88 119 VAL A CA 1
ATOM 875 C C . VAL A 1 119 ? -2.805 -25.531 -6.289 1 96.88 119 VAL A C 1
ATOM 877 O O . VAL A 1 119 ? -2.008 -24.922 -5.578 1 96.88 119 VAL A O 1
ATOM 880 N N . ALA A 1 120 ? -3.693 -24.906 -7.074 1 97.19 120 ALA A N 1
ATOM 881 C CA . ALA A 1 120 ? -3.738 -23.453 -7.18 1 97.19 120 ALA A CA 1
ATOM 882 C C . ALA A 1 120 ? -4.105 -22.812 -5.844 1 97.19 120 ALA A C 1
ATOM 884 O O . ALA A 1 120 ? -3.576 -21.766 -5.484 1 97.19 120 ALA A O 1
ATOM 885 N N . THR A 1 121 ? -4.988 -23.469 -5.16 1 97.94 121 THR A N 1
ATOM 886 C CA . THR A 1 121 ? -5.398 -22.969 -3.852 1 97.94 121 THR A CA 1
ATOM 887 C C . THR A 1 121 ? -4.242 -23.047 -2.857 1 97.94 121 THR A C 1
ATOM 889 O O . THR A 1 121 ? -4.004 -22.094 -2.104 1 97.94 121 THR A O 1
ATOM 892 N N . GLN A 1 122 ? -3.537 -24.109 -2.887 1 97.56 122 GLN A N 1
ATOM 893 C CA . GLN A 1 122 ? -2.359 -24.234 -2.033 1 97.56 122 GLN A CA 1
ATOM 894 C C . GLN A 1 122 ? -1.326 -23.156 -2.373 1 97.56 122 GLN A C 1
ATOM 896 O O . GLN A 1 122 ? -0.749 -22.547 -1.476 1 97.56 122 GLN A O 1
ATOM 901 N N . LEU A 1 123 ? -1.116 -23.016 -3.627 1 96.44 123 LEU A N 1
ATOM 902 C CA . LEU A 1 123 ? -0.187 -22 -4.109 1 96.44 1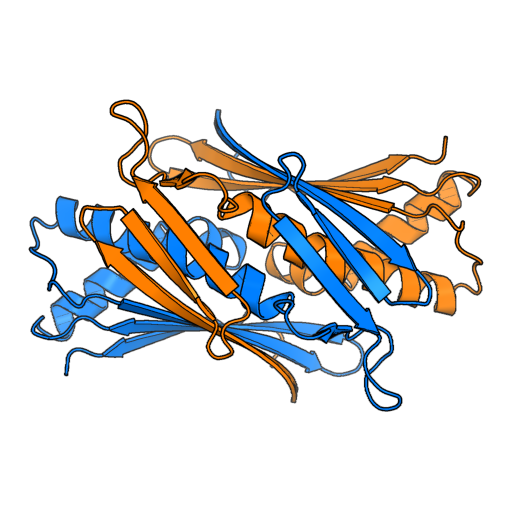23 LEU A CA 1
ATOM 903 C C . LEU A 1 123 ? -0.586 -20.625 -3.607 1 96.44 123 LEU A C 1
ATOM 905 O O . LEU A 1 123 ? 0.255 -19.875 -3.107 1 96.44 123 LEU A O 1
ATOM 909 N N . ALA A 1 124 ? -1.849 -20.297 -3.701 1 97.62 124 ALA A N 1
ATOM 910 C CA . ALA A 1 124 ? -2.367 -19 -3.305 1 97.62 124 ALA A CA 1
ATOM 911 C C . ALA A 1 124 ? -2.164 -18.75 -1.812 1 97.62 124 ALA A C 1
ATOM 913 O O . ALA A 1 124 ? -1.688 -17.688 -1.409 1 97.62 124 ALA A O 1
ATOM 914 N N . HIS A 1 125 ? -2.457 -19.734 -1.006 1 97.94 125 HIS A N 1
ATOM 915 C CA . HIS A 1 125 ? -2.346 -19.578 0.44 1 97.94 125 HIS A CA 1
ATOM 916 C C . HIS A 1 125 ? -0.887 -19.516 0.877 1 97.94 125 HIS A C 1
ATOM 918 O O . HIS A 1 125 ? -0.533 -18.734 1.762 1 97.94 125 HIS A O 1
ATOM 924 N N . ALA A 1 126 ? -0.079 -20.359 0.278 1 96.94 126 ALA A N 1
ATOM 925 C CA . ALA A 1 126 ? 1.341 -20.328 0.62 1 96.94 126 ALA A CA 1
ATOM 926 C C . ALA A 1 126 ? 1.977 -19 0.246 1 96.94 126 ALA A C 1
ATOM 928 O O . ALA A 1 126 ? 2.781 -18.453 1.006 1 96.94 126 ALA A O 1
ATOM 929 N N . ALA A 1 127 ? 1.621 -18.5 -0.923 1 95.19 127 ALA A N 1
ATOM 930 C CA . ALA A 1 127 ? 2.129 -17.188 -1.357 1 95.19 127 ALA A CA 1
ATOM 931 C C . ALA A 1 127 ? 1.661 -16.078 -0.423 1 95.19 127 ALA A C 1
ATOM 933 O O . ALA A 1 127 ? 2.436 -15.188 -0.078 1 95.19 127 ALA A O 1
ATOM 934 N N . ASP A 1 128 ? 0.398 -16.156 -0.049 1 96.88 128 ASP A N 1
ATOM 935 C CA . ASP A 1 128 ? -0.158 -15.172 0.873 1 96.88 128 ASP A CA 1
ATOM 936 C C . ASP A 1 128 ? 0.592 -15.18 2.203 1 96.88 128 ASP A C 1
ATOM 938 O O . ASP A 1 128 ? 0.807 -14.125 2.807 1 96.88 128 ASP A O 1
ATOM 942 N N . ALA A 1 129 ? 1.032 -16.281 2.646 1 96.38 129 ALA A N 1
ATOM 943 C CA . ALA A 1 129 ? 1.707 -16.438 3.934 1 96.38 129 ALA A CA 1
ATOM 944 C C . ALA A 1 129 ? 3.074 -15.758 3.92 1 96.38 129 ALA A C 1
ATOM 946 O O . ALA A 1 129 ? 3.543 -15.266 4.953 1 96.38 129 ALA A O 1
ATOM 947 N N . ILE A 1 130 ? 3.668 -15.633 2.754 1 93.75 130 ILE A N 1
ATOM 948 C CA . ILE A 1 130 ? 5.047 -15.156 2.758 1 93.75 130 ILE A CA 1
ATOM 949 C C . ILE A 1 130 ? 5.109 -13.758 2.154 1 93.75 130 ILE A C 1
ATOM 951 O O . ILE A 1 130 ? 6.145 -13.086 2.232 1 93.75 130 ILE A O 1
ATOM 955 N N . CYS A 1 131 ? 4.109 -13.32 1.499 1 94 131 CYS A N 1
ATOM 956 C CA . CYS A 1 131 ? 4.082 -11.992 0.9 1 94 131 CYS A CA 1
ATOM 957 C C . CYS A 1 131 ? 4.152 -10.906 1.971 1 94 131 CYS A C 1
ATOM 959 O O . CYS A 1 131 ? 3.312 -10.859 2.869 1 94 131 CYS A O 1
ATOM 961 N N . PRO A 1 132 ? 5.117 -10.016 1.866 1 94.19 132 PRO A N 1
ATOM 962 C CA . PRO A 1 132 ? 5.289 -8.984 2.893 1 94.19 132 PRO A CA 1
ATOM 963 C C . PRO A 1 132 ? 4.074 -8.062 3.018 1 94.19 132 PRO A C 1
ATOM 965 O O . PRO A 1 132 ? 3.785 -7.562 4.105 1 94.19 132 PRO A O 1
ATOM 968 N N . TYR A 1 133 ? 3.387 -7.824 1.943 1 96.25 133 TYR A N 1
ATOM 969 C CA . TYR A 1 133 ? 2.209 -6.965 1.999 1 96.25 133 TYR A CA 1
ATOM 970 C C . TYR A 1 133 ? 1.046 -7.68 2.678 1 96.25 133 TYR A C 1
ATOM 972 O O . TYR A 1 133 ? 0.275 -7.062 3.414 1 96.25 133 TYR A O 1
ATOM 980 N N . SER A 1 134 ? 0.913 -8.945 2.414 1 97.06 134 SER A N 1
ATOM 981 C CA . SER A 1 134 ? -0.071 -9.734 3.15 1 97.06 134 SER A CA 1
ATOM 982 C C . SER A 1 134 ? 0.237 -9.742 4.645 1 97.06 134 SER A C 1
ATOM 984 O O . SER A 1 134 ? -0.659 -9.555 5.469 1 97.06 134 SER A O 1
ATOM 986 N N . LYS A 1 135 ? 1.496 -9.945 5.008 1 96.06 135 LYS A N 1
ATOM 987 C CA . LYS A 1 135 ? 1.892 -9.922 6.414 1 96.06 135 LYS A CA 1
ATOM 988 C C . LYS A 1 135 ? 1.604 -8.562 7.043 1 96.06 135 LYS A C 1
ATOM 990 O O . LYS A 1 135 ? 1.163 -8.484 8.188 1 96.06 135 LYS A O 1
ATOM 995 N N . ALA A 1 136 ? 1.852 -7.535 6.258 1 96.19 136 ALA A N 1
ATOM 996 C CA . ALA A 1 136 ? 1.733 -6.168 6.762 1 96.19 136 ALA A CA 1
ATOM 997 C C . ALA A 1 136 ? 0.285 -5.832 7.105 1 96.19 136 ALA A C 1
ATOM 999 O O . ALA A 1 136 ? 0.023 -4.965 7.941 1 96.19 136 ALA A O 1
ATOM 1000 N N . THR A 1 137 ? -0.687 -6.527 6.441 1 97.25 137 THR A N 1
ATOM 1001 C CA . THR A 1 137 ? -2.086 -6.148 6.605 1 97.25 137 THR A CA 1
ATOM 1002 C C . THR A 1 137 ? -2.854 -7.227 7.363 1 97.25 137 THR A C 1
ATOM 1004 O O . THR A 1 137 ? -4.043 -7.07 7.641 1 97.25 137 THR A O 1
ATOM 1007 N N . ARG A 1 138 ? -2.178 -8.273 7.723 1 96.62 138 ARG A N 1
ATOM 1008 C CA . ARG A 1 138 ? -2.834 -9.438 8.297 1 96.62 138 ARG A CA 1
ATOM 1009 C C . ARG A 1 138 ? -3.52 -9.094 9.609 1 96.62 138 ARG A C 1
ATOM 1011 O O . ARG A 1 138 ? -2.898 -8.523 10.508 1 96.62 138 ARG A O 1
ATOM 1018 N N . GLY A 1 139 ? -4.828 -9.383 9.703 1 95.94 139 GLY A N 1
ATOM 1019 C CA . GLY A 1 139 ? -5.578 -9.188 10.93 1 95.94 139 GLY A CA 1
ATOM 1020 C C . GLY A 1 139 ? -6.102 -7.77 11.086 1 95.94 139 GLY A C 1
ATOM 1021 O O . GLY A 1 139 ? -6.895 -7.492 11.992 1 95.94 139 GLY A O 1
ATOM 1022 N N . ASN A 1 140 ? -5.672 -6.859 10.227 1 96 140 ASN A N 1
ATOM 1023 C CA . ASN A 1 140 ? -6.082 -5.465 10.352 1 96 140 ASN A CA 1
ATOM 1024 C C . ASN A 1 140 ? -7.18 -5.113 9.352 1 96 140 ASN A C 1
ATOM 1026 O O . ASN A 1 140 ? -7.961 -4.191 9.578 1 96 140 ASN A O 1
ATOM 1030 N N . ILE A 1 141 ? -7.125 -5.863 8.195 1 95.75 141 ILE A N 1
ATOM 1031 C CA . ILE A 1 141 ? -8.156 -5.617 7.195 1 95.75 141 ILE A CA 1
ATOM 1032 C C . ILE A 1 141 ? -8.719 -6.945 6.699 1 95.75 141 ILE A C 1
ATOM 1034 O O . ILE A 1 141 ? -8.078 -7.988 6.828 1 95.75 141 ILE A O 1
ATOM 1038 N N . GLU A 1 142 ? -9.93 -6.855 6.211 1 96.25 142 GLU A N 1
ATOM 1039 C CA . GLU A 1 142 ? -10.5 -8.047 5.582 1 96.25 142 GLU A CA 1
ATOM 1040 C C . GLU A 1 142 ? -9.852 -8.32 4.227 1 96.25 142 GLU A C 1
ATOM 1042 O O . GLU A 1 142 ? -9.781 -7.426 3.379 1 96.25 142 GLU A O 1
ATOM 1047 N N . VAL A 1 143 ? -9.367 -9.492 4.094 1 96.88 143 VAL A N 1
ATOM 1048 C CA . VAL A 1 143 ? -8.758 -9.914 2.832 1 96.88 143 VAL A CA 1
ATOM 1049 C C . VAL A 1 143 ? -9.406 -11.211 2.357 1 96.88 143 VAL A C 1
ATOM 1051 O O . VAL A 1 143 ? -9.383 -12.219 3.07 1 96.88 143 VAL A O 1
ATOM 1054 N N . ALA A 1 144 ? -10 -11.156 1.211 1 97.25 144 ALA A N 1
ATOM 1055 C CA . ALA A 1 144 ? -10.516 -12.367 0.572 1 97.25 144 ALA A CA 1
ATOM 1056 C C . ALA A 1 144 ? -9.523 -12.906 -0.453 1 97.25 144 ALA A C 1
ATOM 1058 O O . ALA A 1 144 ? -8.961 -12.148 -1.241 1 97.25 144 ALA A O 1
ATOM 1059 N N . LEU A 1 145 ? -9.289 -14.188 -0.389 1 97.62 145 LEU A N 1
ATOM 1060 C CA . LEU A 1 145 ? -8.43 -14.867 -1.358 1 97.62 145 LEU A CA 1
ATOM 1061 C C . LEU A 1 145 ? -9.258 -15.75 -2.287 1 97.62 145 LEU A C 1
ATOM 1063 O O . LEU A 1 145 ? -9.953 -16.656 -1.83 1 97.62 145 LEU A O 1
ATOM 1067 N N . ASN A 1 146 ? -9.172 -15.445 -3.562 1 97.94 146 ASN A N 1
ATOM 1068 C CA . ASN A 1 146 ? -9.898 -16.203 -4.574 1 97.94 146 ASN A CA 1
ATOM 1069 C C . ASN A 1 146 ? -8.945 -16.828 -5.598 1 97.94 146 ASN A C 1
ATOM 1071 O O . ASN A 1 146 ? -7.922 -16.219 -5.941 1 97.94 146 ASN A O 1
ATOM 1075 N N . VAL A 1 147 ? -9.367 -18 -6.078 1 98 147 VAL A N 1
ATOM 1076 C CA . VAL A 1 147 ? -8.539 -18.719 -7.043 1 98 147 VAL A CA 1
ATOM 1077 C C . VAL A 1 147 ? -9.391 -19.172 -8.227 1 98 147 VAL A C 1
ATOM 1079 O O . VAL A 1 147 ? -10.453 -19.766 -8.047 1 98 147 VAL A O 1
ATOM 1082 N N . PHE A 1 148 ? -8.93 -18.797 -9.359 1 96.12 148 PHE A N 1
ATOM 1083 C CA . PHE A 1 148 ? -9.602 -19.156 -10.609 1 96.12 148 PHE A CA 1
ATOM 1084 C C . PHE A 1 148 ? -8.695 -20.016 -11.484 1 96.12 148 PHE A C 1
ATOM 1086 O O . PHE A 1 148 ? -7.574 -19.609 -11.805 1 96.12 148 PHE A O 1
ATOM 1093 N N . THR A 1 149 ? -9.125 -21.172 -11.883 1 95.56 149 THR A N 1
ATOM 1094 C CA . THR A 1 149 ? -8.281 -22.062 -12.664 1 95.56 149 THR A CA 1
ATOM 1095 C C . THR A 1 149 ? -8.883 -22.297 -14.047 1 95.56 149 THR A C 1
ATOM 1097 O O . THR A 1 149 ? -8.383 -23.141 -14.812 1 95.56 149 THR A O 1
ATOM 1100 N N . SER A 1 150 ? -10.086 -21.781 -14.289 1 85.81 150 SER A N 1
ATOM 1101 C CA . SER A 1 150 ? -10.703 -21.828 -15.609 1 85.81 150 SER A CA 1
ATOM 1102 C C . SER A 1 150 ? -10.891 -20.438 -16.203 1 85.81 150 SER A C 1
ATOM 1104 O O . SER A 1 150 ? -10.938 -19.453 -15.461 1 85.81 150 SER A O 1
ATOM 1106 N N . MET B 1 1 ? -11.516 -7.148 13.086 1 61.69 1 MET B N 1
ATOM 1107 C CA . MET B 1 1 ? -11.43 -6.207 11.977 1 61.69 1 MET B CA 1
ATOM 1108 C C . MET B 1 1 ? -12.789 -5.594 11.672 1 61.69 1 MET B C 1
ATOM 1110 O O . MET B 1 1 ? -13.812 -6.28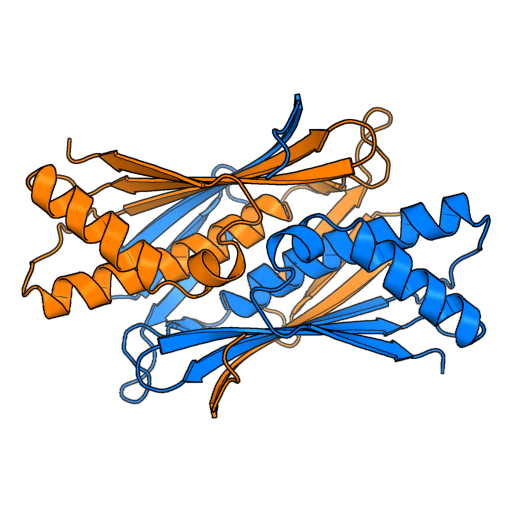1 11.734 1 61.69 1 MET B O 1
ATOM 1114 N N . SER B 1 2 ? -12.859 -4.184 11.562 1 66.81 2 SER B N 1
ATOM 1115 C CA . SER B 1 2 ? -14.18 -3.562 11.422 1 66.81 2 SER B CA 1
ATOM 1116 C C . SER B 1 2 ? -14.742 -3.783 10.023 1 66.81 2 SER B C 1
ATOM 1118 O O . SER B 1 2 ? -14 -3.785 9.039 1 66.81 2 SER B O 1
ATOM 1120 N N . LYS B 1 3 ? -15.906 -4.246 10.008 1 77.44 3 LYS B N 1
ATOM 1121 C CA . LYS B 1 3 ? -16.625 -4.473 8.75 1 77.44 3 LYS B CA 1
ATOM 1122 C C . LYS B 1 3 ? -16.984 -3.15 8.078 1 77.44 3 LYS B C 1
ATOM 1124 O O . LYS B 1 3 ? -17.562 -2.262 8.703 1 77.44 3 LYS B O 1
ATOM 1129 N N . ILE B 1 4 ? -16.531 -3.008 6.852 1 86.88 4 ILE B N 1
ATOM 1130 C CA . ILE B 1 4 ? -16.812 -1.813 6.066 1 86.88 4 ILE B CA 1
ATOM 1131 C C . ILE B 1 4 ? -18.312 -1.725 5.793 1 86.88 4 ILE B C 1
ATOM 1133 O O . ILE B 1 4 ? -18.922 -2.682 5.301 1 86.88 4 ILE B O 1
ATOM 1137 N N . GLU B 1 5 ? -19.016 -0.596 6.086 1 89 5 GLU B N 1
ATOM 1138 C CA . GLU B 1 5 ? -20.438 -0.36 5.852 1 89 5 GLU B CA 1
ATOM 1139 C C . GLU B 1 5 ? -20.688 0.205 4.453 1 89 5 GLU B C 1
ATOM 1141 O O . GLU B 1 5 ? -21.703 -0.08 3.834 1 89 5 GLU B O 1
ATOM 1146 N N . LYS B 1 6 ? -19.812 1.097 4.055 1 89.19 6 LYS B N 1
ATOM 1147 C CA . LYS B 1 6 ? -19.922 1.74 2.748 1 89.19 6 LYS B CA 1
ATOM 1148 C C . LYS B 1 6 ? -18.562 1.775 2.037 1 89.19 6 LYS B C 1
ATOM 1150 O O . LYS B 1 6 ? -17.578 2.285 2.582 1 89.19 6 LYS B O 1
ATOM 1155 N N . VAL B 1 7 ? -18.5 1.223 0.784 1 88.81 7 VAL B N 1
ATOM 1156 C CA . VAL B 1 7 ? -17.297 1.322 -0.036 1 88.81 7 VAL B CA 1
ATOM 1157 C C . VAL B 1 7 ? -17.281 2.664 -0.765 1 88.81 7 VAL B C 1
ATOM 1159 O O . VAL B 1 7 ? -18.25 3.025 -1.438 1 88.81 7 VAL B O 1
ATOM 1162 N N . LEU B 1 8 ? -16.203 3.4 -0.625 1 84.38 8 LEU B N 1
ATOM 1163 C CA . LEU B 1 8 ? -16.094 4.738 -1.191 1 84.38 8 LEU B CA 1
ATOM 1164 C C . LEU B 1 8 ? -15.32 4.711 -2.508 1 84.38 8 LEU B C 1
ATOM 1166 O O . LEU B 1 8 ? -15.609 5.488 -3.42 1 84.38 8 LEU B O 1
ATOM 1170 N N . ALA B 1 9 ? -14.32 3.928 -2.594 1 84.25 9 ALA B N 1
ATOM 1171 C CA . ALA B 1 9 ? -13.477 3.801 -3.783 1 84.25 9 ALA B CA 1
ATOM 1172 C C . ALA B 1 9 ? -12.859 2.408 -3.875 1 84.25 9 ALA B C 1
ATOM 1174 O O . ALA B 1 9 ? -12.594 1.772 -2.852 1 84.25 9 ALA B O 1
ATOM 1175 N N . THR B 1 10 ? -12.703 1.956 -5.109 1 86.62 10 THR B N 1
ATOM 1176 C CA . THR B 1 10 ? -12.031 0.682 -5.359 1 86.62 10 THR B CA 1
ATOM 1177 C C . THR B 1 10 ? -10.922 0.844 -6.391 1 86.62 10 THR B C 1
ATOM 1179 O O . THR B 1 10 ? -11.141 1.408 -7.465 1 86.62 10 THR B O 1
ATOM 1182 N N . GLY B 1 11 ? -9.711 0.454 -5.969 1 86 11 GLY B N 1
ATOM 1183 C CA . GLY B 1 11 ? -8.617 0.331 -6.914 1 86 11 GLY B CA 1
ATOM 1184 C C . GLY B 1 11 ? -8.414 -1.087 -7.414 1 86 11 GLY B C 1
ATOM 1185 O O . GLY B 1 11 ? -8.391 -2.033 -6.625 1 86 11 GLY B O 1
ATOM 1186 N N . LYS B 1 12 ? -8.312 -1.179 -8.719 1 89.12 12 LYS B N 1
ATOM 1187 C CA . LYS B 1 12 ? -8.133 -2.494 -9.328 1 89.12 12 LYS B CA 1
ATOM 1188 C C . LYS B 1 12 ? -6.898 -2.525 -10.227 1 89.12 12 LYS B C 1
ATOM 1190 O O . LYS B 1 12 ? -6.633 -1.568 -10.953 1 89.12 12 LYS B O 1
ATOM 1195 N N . THR B 1 13 ? -6.23 -3.693 -10.133 1 88.25 13 THR B N 1
ATOM 1196 C CA . THR B 1 13 ? -5.09 -3.889 -11.016 1 88.25 13 THR B CA 1
ATOM 1197 C C . THR B 1 13 ? -5.105 -5.289 -11.617 1 88.25 13 THR B C 1
ATOM 1199 O O . THR B 1 13 ? -5.75 -6.195 -11.086 1 88.25 13 THR B O 1
ATOM 1202 N N . HIS B 1 14 ? -4.5 -5.363 -12.789 1 88.94 14 HIS B N 1
ATOM 1203 C CA . HIS B 1 14 ? -4.164 -6.625 -13.438 1 88.94 14 HIS B CA 1
ATOM 1204 C C . HIS B 1 14 ? -2.656 -6.785 -13.586 1 88.94 14 HIS B C 1
ATOM 1206 O O . HIS B 1 14 ? -1.998 -5.965 -14.227 1 88.94 14 HIS B O 1
ATOM 1212 N N . THR B 1 15 ? -2.158 -7.824 -12.906 1 88.12 15 THR B N 1
ATOM 1213 C CA . THR B 1 15 ? -0.712 -8.008 -12.867 1 88.12 15 THR B CA 1
ATOM 1214 C C . THR B 1 15 ? -0.329 -9.375 -13.445 1 88.12 15 THR B C 1
ATOM 1216 O O . THR B 1 15 ? -0.954 -10.383 -13.125 1 88.12 15 THR B O 1
ATOM 1219 N N . MET B 1 16 ? 0.637 -9.234 -14.289 1 87.38 16 MET B N 1
ATOM 1220 C CA . MET B 1 16 ? 1.146 -10.453 -14.906 1 87.38 16 MET B CA 1
ATOM 1221 C C . MET B 1 16 ? 2.648 -10.586 -14.688 1 87.38 16 MET B C 1
ATOM 1223 O O . MET B 1 16 ? 3.338 -9.594 -14.445 1 87.38 16 MET B O 1
ATOM 1227 N N . HIS B 1 17 ? 2.973 -11.883 -14.648 1 78.62 17 HIS B N 1
ATOM 1228 C CA . HIS B 1 17 ? 4.387 -12.219 -14.539 1 78.62 17 HIS B CA 1
ATOM 1229 C C . HIS B 1 17 ? 4.879 -12.953 -15.781 1 78.62 17 HIS B C 1
ATOM 1231 O O . HIS B 1 17 ? 4.168 -13.805 -16.328 1 78.62 17 HIS B O 1
ATOM 1237 N N . SER B 1 18 ? 5.977 -12.414 -16.297 1 71.5 18 SER B N 1
ATOM 1238 C CA . SER B 1 18 ? 6.66 -13.07 -17.406 1 71.5 18 SER B CA 1
ATOM 1239 C C . SER B 1 18 ? 8.156 -13.211 -17.141 1 71.5 18 SER B C 1
ATOM 1241 O O . SER B 1 18 ? 8.641 -12.805 -16.078 1 71.5 18 SER B O 1
ATOM 1243 N N . SER B 1 19 ? 8.859 -13.891 -17.984 1 67.38 19 SER B N 1
ATOM 1244 C CA . SER B 1 19 ? 10.312 -13.984 -17.875 1 67.38 19 SER B CA 1
ATOM 1245 C C . SER B 1 19 ? 10.953 -12.594 -17.859 1 67.38 19 SER B C 1
ATOM 1247 O O . SER B 1 19 ? 12.07 -12.43 -17.375 1 67.38 19 SER B O 1
ATOM 1249 N N . ALA B 1 20 ? 10.188 -11.648 -18.438 1 68.38 20 ALA B N 1
ATOM 1250 C CA . ALA B 1 20 ? 10.719 -10.289 -18.531 1 68.38 20 ALA B CA 1
ATOM 1251 C C . ALA B 1 20 ? 10.453 -9.492 -17.266 1 68.38 20 ALA B C 1
ATOM 1253 O O . ALA B 1 20 ? 11.023 -8.422 -17.062 1 68.38 20 ALA B O 1
ATOM 1254 N N . GLY B 1 21 ? 9.609 -10.078 -16.438 1 74.56 21 GLY B N 1
ATOM 1255 C CA . GLY B 1 21 ? 9.312 -9.359 -15.203 1 74.56 21 GLY B CA 1
ATOM 1256 C C . GLY B 1 21 ? 7.824 -9.297 -14.898 1 74.56 21 GLY B C 1
ATOM 1257 O O . GLY B 1 21 ? 7.082 -10.234 -15.195 1 74.56 21 GLY B O 1
ATOM 1258 N N . VAL B 1 22 ? 7.52 -8.32 -14.07 1 77.56 22 VAL B N 1
ATOM 1259 C CA . VAL B 1 22 ? 6.141 -8.148 -13.625 1 77.56 22 VAL B CA 1
ATOM 1260 C C . VAL B 1 22 ? 5.562 -6.859 -14.203 1 77.56 22 VAL B C 1
ATOM 1262 O O . VAL B 1 22 ? 6.234 -5.828 -14.219 1 77.56 22 VAL B O 1
ATOM 1265 N N . THR B 1 23 ? 4.371 -7 -14.828 1 82.19 23 THR B N 1
ATOM 1266 C CA . THR B 1 23 ? 3.635 -5.82 -15.258 1 82.19 23 THR B CA 1
ATOM 1267 C C . THR B 1 23 ? 2.318 -5.695 -14.5 1 82.19 23 THR B C 1
ATOM 1269 O O . THR B 1 23 ? 1.656 -6.699 -14.227 1 82.19 23 THR B O 1
ATOM 1272 N N . SER B 1 24 ? 2.072 -4.52 -14.062 1 83.56 24 SER B N 1
ATOM 1273 C CA . SER B 1 24 ? 0.809 -4.23 -13.391 1 83.56 24 SER B CA 1
ATOM 1274 C C . SER B 1 24 ? 0.09 -3.059 -14.047 1 83.56 24 SER B C 1
ATOM 1276 O O . SER B 1 24 ? 0.666 -1.979 -14.203 1 83.56 24 SER B O 1
ATOM 1278 N N . ARG B 1 25 ? -1.188 -3.295 -14.406 1 84.38 25 ARG B N 1
ATOM 1279 C CA . ARG B 1 25 ? -1.979 -2.273 -15.086 1 84.38 25 ARG B CA 1
ATOM 1280 C C . ARG B 1 25 ? -3.293 -2.021 -14.352 1 84.38 25 ARG B C 1
ATOM 1282 O O . ARG B 1 25 ? -3.922 -2.959 -13.852 1 84.38 25 ARG B O 1
ATOM 1289 N N . GLY B 1 26 ? -3.527 -0.732 -14.281 1 75.44 26 GLY B N 1
ATOM 1290 C CA . GLY B 1 26 ? -4.832 -0.369 -13.75 1 75.44 26 GLY B CA 1
ATOM 1291 C C . GLY B 1 26 ? -5.957 -0.555 -14.75 1 75.44 26 GLY B C 1
ATOM 1292 O O . GLY B 1 26 ? -5.727 -0.53 -15.961 1 75.44 26 GLY B O 1
ATOM 1293 N N . HIS B 1 27 ? -7.098 -0.779 -14.25 1 69.44 27 HIS B N 1
ATOM 1294 C CA . HIS B 1 27 ? -8.242 -1.04 -15.117 1 69.44 27 HIS B CA 1
ATOM 1295 C C . HIS B 1 27 ? -8.594 0.188 -15.953 1 69.44 27 HIS B C 1
ATOM 1297 O O . HIS B 1 27 ? -9.156 0.063 -17.047 1 69.44 27 HIS B O 1
ATOM 1303 N N . ASN B 1 28 ? -8.141 1.311 -15.523 1 67.56 28 ASN B N 1
ATOM 1304 C CA . ASN B 1 28 ? -8.469 2.523 -16.266 1 67.56 28 ASN B CA 1
ATOM 1305 C C . ASN B 1 28 ? -7.254 3.09 -16.984 1 67.56 28 ASN B C 1
ATOM 1307 O O . ASN B 1 28 ? -7.289 4.215 -17.484 1 67.56 28 ASN B O 1
ATOM 1311 N N . GLY B 1 29 ? -6.215 2.361 -17.016 1 66.69 29 GLY B N 1
ATOM 1312 C CA . GLY B 1 29 ? -5.016 2.742 -17.734 1 66.69 29 GLY B CA 1
ATOM 1313 C C . GLY B 1 29 ? -4.148 3.729 -16.984 1 66.69 29 GLY B C 1
ATOM 1314 O O . GLY B 1 29 ? -3.16 4.234 -17.516 1 66.69 29 GLY B O 1
ATOM 1315 N N . THR B 1 30 ? -4.512 4.016 -15.758 1 65.81 30 THR B N 1
ATOM 1316 C CA . THR B 1 30 ? -3.791 5.047 -15.016 1 65.81 30 THR B CA 1
ATOM 1317 C C . THR B 1 30 ? -2.533 4.473 -14.375 1 65.81 30 THR B C 1
ATOM 1319 O O . THR B 1 30 ? -1.604 5.215 -14.039 1 65.81 30 THR B O 1
ATOM 1322 N N . LEU B 1 31 ? -2.549 3.24 -14.141 1 74.94 31 LEU B N 1
ATOM 1323 C CA . LEU B 1 31 ? -1.355 2.59 -13.617 1 74.94 31 LEU B CA 1
ATOM 1324 C C . LEU B 1 31 ? -0.771 1.617 -14.633 1 74.94 31 LEU B C 1
ATOM 1326 O O . LEU B 1 31 ? -1.486 0.766 -15.164 1 74.94 31 LEU B O 1
ATOM 1330 N N . ASP B 1 32 ? 0.425 1.893 -15.055 1 76.62 32 ASP B N 1
ATOM 1331 C CA . ASP B 1 32 ? 1.187 1.014 -15.938 1 76.62 32 ASP B CA 1
ATOM 1332 C C . ASP B 1 32 ? 2.639 0.899 -15.477 1 76.62 32 ASP B C 1
ATOM 1334 O O . ASP B 1 32 ? 3.453 1.784 -15.75 1 76.62 32 ASP B O 1
ATOM 1338 N N . ILE B 1 33 ? 2.842 -0.211 -14.805 1 76.5 33 ILE B N 1
ATOM 1339 C CA . ILE B 1 33 ? 4.184 -0.325 -14.242 1 76.5 33 ILE B CA 1
ATOM 1340 C C . ILE B 1 33 ? 4.777 -1.686 -14.602 1 76.5 33 ILE B C 1
ATOM 1342 O O . ILE B 1 33 ? 4.043 -2.639 -14.875 1 76.5 33 ILE B O 1
ATOM 1346 N N . ALA B 1 34 ? 6.059 -1.61 -14.664 1 76.19 34 ALA B N 1
ATOM 1347 C CA . ALA B 1 34 ? 6.836 -2.82 -14.93 1 76.19 34 ALA B CA 1
ATOM 1348 C C . ALA B 1 34 ? 7.973 -2.973 -13.922 1 76.19 34 ALA B C 1
ATOM 1350 O O . ALA B 1 34 ? 8.625 -1.991 -13.562 1 76.19 34 ALA B O 1
ATOM 1351 N N . LEU B 1 35 ? 7.965 -4.164 -13.461 1 71.5 35 LEU B N 1
ATOM 1352 C CA . LEU B 1 35 ? 9.047 -4.527 -12.555 1 71.5 35 LEU B CA 1
ATOM 1353 C C . LEU B 1 35 ? 9.875 -5.672 -13.133 1 71.5 35 LEU B C 1
ATOM 1355 O O . LEU B 1 35 ? 9.336 -6.574 -13.773 1 71.5 35 LEU B O 1
ATOM 1359 N N . SER B 1 36 ? 11.117 -5.484 -13.047 1 67.31 36 SER B N 1
ATOM 1360 C CA . SER B 1 36 ? 12.016 -6.5 -13.594 1 67.31 36 SER B CA 1
ATOM 1361 C C . SER B 1 36 ? 12.656 -7.324 -12.477 1 67.31 36 SER B C 1
ATOM 1363 O O . SER B 1 36 ? 12.867 -6.824 -11.375 1 67.31 36 SER B O 1
ATOM 1365 N N . PRO B 1 37 ? 12.719 -8.617 -12.938 1 59.5 37 PRO B N 1
ATOM 1366 C CA . PRO B 1 37 ? 13.414 -9.453 -11.961 1 59.5 37 PRO B CA 1
ATOM 1367 C C . PRO B 1 37 ? 14.781 -8.898 -11.578 1 59.5 37 PRO B C 1
ATOM 1369 O O . PRO B 1 37 ? 15.398 -8.164 -12.352 1 59.5 37 PRO B O 1
ATOM 1372 N N . GLY B 1 38 ? 14.938 -8.742 -10.227 1 55.16 38 GLY B N 1
ATOM 1373 C CA . GLY B 1 38 ? 16.234 -8.281 -9.773 1 55.16 38 GLY B CA 1
ATOM 1374 C C . GLY B 1 38 ? 17.391 -8.953 -10.492 1 55.16 38 GLY B C 1
ATOM 1375 O O . GLY B 1 38 ? 17.188 -9.703 -11.445 1 55.16 38 GLY B O 1
ATOM 1376 N N . ASN B 1 39 ? 18.531 -8.344 -10.359 1 51.94 39 ASN B N 1
ATOM 1377 C CA . ASN B 1 39 ? 19.766 -8.906 -10.891 1 51.94 39 ASN B CA 1
ATOM 1378 C C . ASN B 1 39 ? 20.141 -10.203 -10.18 1 51.94 39 ASN B C 1
ATOM 1380 O O . ASN B 1 39 ? 19.422 -10.664 -9.289 1 51.94 39 ASN B O 1
ATOM 1384 N N . SER B 1 40 ? 21.109 -10.812 -10.766 1 48.09 40 SER B N 1
ATOM 1385 C CA . SER B 1 40 ? 21.672 -12.086 -10.32 1 48.09 40 SER B CA 1
ATOM 1386 C C . SER B 1 40 ? 21.812 -12.125 -8.797 1 48.09 40 SER B C 1
ATOM 1388 O O . SER B 1 40 ? 21.906 -13.203 -8.211 1 48.09 40 SER B O 1
ATOM 1390 N N . THR B 1 41 ? 21.844 -10.969 -8.148 1 47.12 41 THR B N 1
ATOM 1391 C CA . THR B 1 41 ? 22.141 -10.969 -6.715 1 47.12 41 THR B CA 1
ATOM 1392 C C . THR B 1 41 ? 20.875 -10.773 -5.898 1 47.12 41 THR B C 1
ATOM 1394 O O . THR B 1 41 ? 20.891 -10.852 -4.668 1 47.12 41 THR B O 1
ATOM 1397 N N . THR B 1 42 ? 19.812 -10.43 -6.578 1 53.72 42 THR B N 1
ATOM 139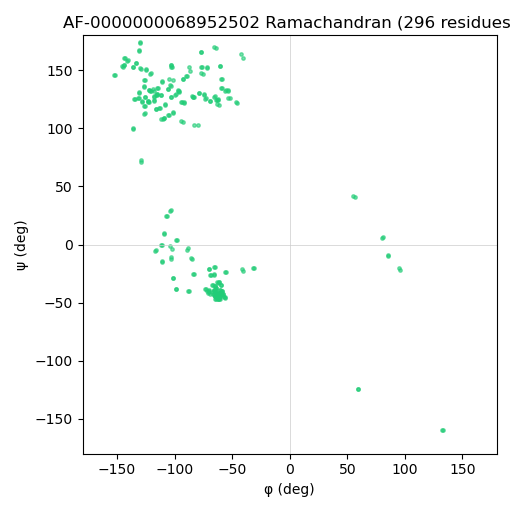8 C CA . THR B 1 42 ? 18.562 -10.203 -5.844 1 53.72 42 THR B CA 1
ATOM 1399 C C . THR B 1 42 ? 17.656 -11.414 -5.938 1 53.72 42 THR B C 1
ATOM 1401 O O . THR B 1 42 ? 17.516 -12.016 -7.004 1 53.72 42 THR B O 1
ATOM 1404 N N . PRO B 1 43 ? 17.281 -11.758 -4.77 1 51.88 43 PRO B N 1
ATOM 1405 C CA . PRO B 1 43 ? 16.328 -12.867 -4.879 1 51.88 43 PRO B CA 1
ATOM 1406 C C . PRO B 1 43 ? 15.266 -12.641 -5.945 1 51.88 43 PRO B C 1
ATOM 1408 O O . PRO B 1 43 ? 14.875 -11.492 -6.195 1 51.88 43 PRO B O 1
ATOM 1411 N N . ALA B 1 44 ? 15.273 -13.555 -6.809 1 48.53 44 ALA B N 1
ATOM 1412 C CA . ALA B 1 44 ? 14.43 -13.562 -7.996 1 48.53 44 ALA B CA 1
ATOM 1413 C C . ALA B 1 44 ? 13.094 -12.875 -7.723 1 48.53 44 ALA B C 1
ATOM 1415 O O . ALA B 1 44 ? 12.469 -12.336 -8.641 1 48.53 44 ALA B O 1
ATOM 1416 N N . HIS B 1 45 ? 12.82 -12.805 -6.457 1 53.16 45 HIS B N 1
ATOM 1417 C CA . HIS B 1 45 ? 11.453 -12.367 -6.211 1 53.16 45 HIS B CA 1
ATOM 1418 C C . HIS B 1 45 ? 11.414 -10.914 -5.754 1 53.16 45 HIS B C 1
ATOM 1420 O O . HIS B 1 45 ? 10.352 -10.398 -5.402 1 53.16 45 HIS B O 1
ATOM 1426 N N . VAL B 1 46 ? 12.68 -10.461 -5.688 1 57.62 46 VAL B N 1
ATOM 1427 C CA . VAL B 1 46 ? 12.805 -9.031 -5.453 1 57.62 46 VAL B CA 1
ATOM 1428 C C . VAL B 1 46 ? 12.953 -8.297 -6.785 1 57.62 46 VAL B C 1
ATOM 1430 O O . VAL B 1 46 ? 13.883 -8.562 -7.547 1 57.62 46 VAL B O 1
ATOM 1433 N N . PHE B 1 47 ? 11.898 -7.641 -7.156 1 58.81 47 PHE B N 1
ATOM 1434 C CA . PHE B 1 47 ? 11.906 -6.98 -8.453 1 58.81 47 PHE B CA 1
ATOM 1435 C C . PHE B 1 47 ? 12.547 -5.602 -8.359 1 58.81 47 PHE B C 1
ATOM 1437 O O . PHE B 1 47 ? 12.461 -4.941 -7.32 1 58.81 47 PHE B O 1
ATOM 1444 N N . THR B 1 48 ? 13.461 -5.547 -9.281 1 59.66 48 THR B N 1
ATOM 1445 C CA . THR B 1 48 ? 14.094 -4.242 -9.414 1 59.66 48 THR B CA 1
ATOM 1446 C C . THR B 1 48 ? 13.312 -3.354 -10.383 1 59.66 48 THR B C 1
ATOM 1448 O O . THR B 1 48 ? 12.516 -3.848 -11.18 1 59.66 48 THR B O 1
ATOM 1451 N N . THR B 1 49 ? 13.414 -2.205 -10.188 1 58.59 49 THR B N 1
ATOM 1452 C CA . THR B 1 49 ? 12.734 -1.198 -10.992 1 58.59 49 THR B CA 1
ATOM 1453 C C . THR B 1 49 ? 13.211 -1.251 -12.438 1 58.59 49 THR B C 1
ATOM 1455 O O . THR B 1 49 ? 14.406 -1.433 -12.695 1 58.59 49 THR B O 1
ATOM 1458 N N . VAL B 1 50 ? 12.273 -1.476 -13.312 1 61.34 50 VAL B N 1
ATOM 1459 C CA . VAL B 1 50 ? 12.586 -1.176 -14.711 1 61.34 50 VAL B CA 1
ATOM 1460 C C . VAL B 1 50 ? 12.375 0.312 -14.977 1 61.34 50 VAL B C 1
ATOM 1462 O O . VAL B 1 50 ? 11.242 0.803 -14.922 1 61.34 50 VAL B O 1
ATOM 1465 N N . GLN B 1 51 ? 13.461 1.002 -15.023 1 62.5 51 GLN B N 1
ATOM 1466 C CA . GLN B 1 51 ? 13.266 2.416 -15.32 1 62.5 51 GLN B CA 1
ATOM 1467 C C . GLN B 1 51 ? 12.445 2.596 -16.594 1 62.5 51 GLN B C 1
ATOM 1469 O O . GLN B 1 51 ? 12.578 1.812 -17.547 1 62.5 51 GLN B O 1
ATOM 1474 N N . PRO B 1 52 ? 11.445 3.475 -16.469 1 63.12 52 PRO B N 1
ATOM 1475 C CA . PRO B 1 52 ? 11.148 4.516 -15.484 1 63.12 52 PRO B CA 1
ATOM 1476 C C . PRO B 1 52 ? 10.039 4.109 -14.508 1 63.12 52 PRO B C 1
ATOM 1478 O O . PRO B 1 52 ? 9.336 4.969 -13.977 1 63.12 52 PRO B O 1
ATOM 1481 N N . HIS B 1 53 ? 9.906 2.877 -14.25 1 69.69 53 HIS B N 1
ATOM 1482 C CA . HIS B 1 53 ? 8.758 2.471 -13.453 1 69.69 53 HIS B CA 1
ATOM 1483 C C . HIS B 1 53 ? 9.086 2.506 -11.961 1 69.69 53 HIS B C 1
ATOM 1485 O O . HIS B 1 53 ? 10.234 2.277 -11.57 1 69.69 53 HIS B O 1
ATOM 1491 N N . PRO B 1 54 ? 8.047 2.881 -11.18 1 76.38 54 PRO B N 1
ATOM 1492 C CA . PRO B 1 54 ? 8.227 2.852 -9.727 1 76.38 54 PRO B CA 1
ATOM 1493 C C . PRO B 1 54 ? 8.281 1.431 -9.164 1 76.38 54 PRO B C 1
ATOM 1495 O O . PRO B 1 54 ? 7.762 0.5 -9.789 1 76.38 54 PRO B O 1
ATOM 1498 N N . THR B 1 55 ? 8.992 1.355 -8.047 1 81.25 55 THR B N 1
ATOM 1499 C CA . THR B 1 55 ? 9 0.091 -7.316 1 81.25 55 THR B CA 1
ATOM 1500 C C . THR B 1 55 ? 7.703 -0.09 -6.535 1 81.25 55 THR B C 1
ATOM 1502 O O . THR B 1 55 ? 6.922 0.854 -6.391 1 81.25 55 THR B O 1
ATOM 1505 N N . ALA B 1 56 ? 7.477 -1.331 -6.082 1 85.56 56 ALA B N 1
ATOM 1506 C CA . ALA B 1 56 ? 6.312 -1.607 -5.242 1 85.56 56 ALA B CA 1
ATOM 1507 C C . ALA B 1 56 ? 6.332 -0.758 -3.977 1 85.56 56 ALA B C 1
ATOM 1509 O O . ALA B 1 56 ? 5.297 -0.246 -3.547 1 85.56 56 ALA B O 1
ATOM 1510 N N . GLU B 1 57 ? 7.504 -0.597 -3.402 1 87 57 GLU B N 1
ATOM 1511 C CA . GLU B 1 57 ? 7.66 0.185 -2.18 1 87 57 GLU B CA 1
ATOM 1512 C C . GLU B 1 57 ? 7.336 1.657 -2.422 1 87 57 GLU B C 1
ATOM 1514 O O . GLU B 1 57 ? 6.754 2.32 -1.562 1 87 57 GLU B O 1
ATOM 1519 N N . GLN B 1 58 ? 7.695 2.141 -3.623 1 86.25 58 GLN B N 1
ATOM 1520 C CA . GLN B 1 58 ? 7.371 3.518 -3.975 1 86.25 58 GLN B CA 1
ATOM 1521 C C . GLN B 1 58 ? 5.867 3.691 -4.18 1 86.25 58 GLN B C 1
ATOM 1523 O O . GLN B 1 58 ? 5.297 4.715 -3.791 1 86.25 58 GLN B O 1
ATOM 1528 N N . LEU B 1 59 ? 5.246 2.73 -4.781 1 87.06 59 LEU B N 1
ATOM 1529 C CA . LEU B 1 59 ? 3.801 2.773 -4.969 1 87.06 59 LEU B CA 1
ATOM 1530 C C . LEU B 1 59 ? 3.082 2.818 -3.625 1 87.06 59 LEU B C 1
ATOM 1532 O O . LEU B 1 59 ? 2.199 3.654 -3.416 1 87.06 59 LEU B O 1
ATOM 1536 N N . PHE B 1 60 ? 3.496 1.958 -2.736 1 91.44 60 PHE B N 1
ATOM 1537 C CA . PHE B 1 60 ? 2.869 1.896 -1.421 1 91.44 60 PHE B CA 1
ATOM 1538 C C . PHE B 1 60 ? 3.131 3.176 -0.635 1 91.44 60 PHE B C 1
ATOM 1540 O O . PHE B 1 60 ? 2.223 3.721 -0.006 1 91.44 60 PHE B O 1
ATOM 1547 N N . ALA B 1 61 ? 4.344 3.678 -0.774 1 91.19 61 ALA B N 1
ATOM 1548 C CA . ALA B 1 61 ? 4.672 4.945 -0.124 1 91.19 61 ALA B CA 1
ATOM 1549 C C . ALA B 1 61 ? 3.791 6.074 -0.652 1 91.19 61 ALA B C 1
ATOM 1551 O O . ALA B 1 61 ? 3.336 6.926 0.115 1 91.19 61 ALA B O 1
ATOM 1552 N N . GLY B 1 62 ? 3.598 6.074 -1.904 1 87.25 62 GLY B N 1
ATOM 1553 C CA . GLY B 1 62 ? 2.746 7.086 -2.504 1 87.25 62 GLY B CA 1
ATOM 1554 C C . GLY B 1 62 ? 1.306 7.012 -2.035 1 87.25 62 GLY B C 1
ATOM 1555 O O . GLY B 1 62 ? 0.706 8.031 -1.685 1 87.25 62 GLY B O 1
ATOM 1556 N N . ALA B 1 63 ? 0.789 5.848 -2.01 1 88.88 63 ALA B N 1
ATOM 1557 C CA . ALA B 1 63 ? -0.581 5.652 -1.542 1 88.88 63 ALA B CA 1
ATOM 1558 C C . ALA B 1 63 ? -0.729 6.074 -0.083 1 88.88 63 ALA B C 1
ATOM 1560 O O . ALA B 1 63 ? -1.652 6.812 0.265 1 88.88 63 ALA B O 1
ATOM 1561 N N . TRP B 1 64 ? 0.173 5.645 0.745 1 93.38 64 TRP B N 1
ATOM 1562 C CA . TRP B 1 64 ? 0.16 5.941 2.174 1 93.38 64 TRP B CA 1
ATOM 1563 C C . TRP B 1 64 ? 0.308 7.441 2.418 1 93.38 64 TRP B C 1
ATOM 1565 O O . TRP B 1 64 ? -0.429 8.023 3.219 1 93.38 64 TRP B O 1
ATOM 1575 N N . SER B 1 65 ? 1.208 8.055 1.676 1 91.75 65 SER B N 1
ATOM 1576 C CA . SER B 1 65 ? 1.44 9.484 1.863 1 91.75 65 SER B CA 1
ATOM 1577 C C . 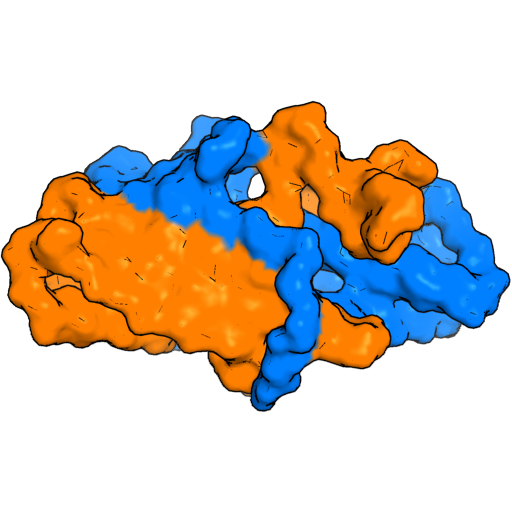SER B 1 65 ? 0.201 10.297 1.507 1 91.75 65 SER B C 1
ATOM 1579 O O . SER B 1 65 ? -0.116 11.281 2.178 1 91.75 65 SER B O 1
ATOM 1581 N N . ALA B 1 66 ? -0.477 9.883 0.456 1 85.69 66 ALA B N 1
ATOM 1582 C CA . ALA B 1 66 ? -1.675 10.602 0.026 1 85.69 66 ALA B CA 1
ATOM 1583 C C . ALA B 1 66 ? -2.773 10.516 1.083 1 85.69 66 ALA B C 1
ATOM 1585 O O . ALA B 1 66 ? -3.406 11.523 1.408 1 85.69 66 ALA B O 1
ATOM 1586 N N . CYS B 1 67 ? -2.924 9.391 1.572 1 88.19 67 CYS B N 1
ATOM 1587 C CA . CYS B 1 67 ? -3.953 9.211 2.59 1 88.19 67 CYS B CA 1
ATOM 1588 C C . CYS B 1 67 ? -3.568 9.906 3.887 1 88.19 67 CYS B C 1
ATOM 1590 O O . CYS B 1 67 ? -4.418 10.5 4.551 1 88.19 67 CYS B O 1
ATOM 1592 N N . TYR B 1 68 ? -2.35 9.812 4.246 1 92.81 68 TYR B N 1
ATOM 1593 C CA . TYR B 1 68 ? -1.865 10.406 5.484 1 92.81 68 TYR B CA 1
ATOM 1594 C C . TYR B 1 68 ? -1.994 11.93 5.449 1 92.81 68 TYR B C 1
ATOM 1596 O O . TYR B 1 68 ? -2.439 12.539 6.422 1 92.81 68 TYR B O 1
ATOM 1604 N N . ILE B 1 69 ? -1.616 12.5 4.402 1 90.44 69 ILE B N 1
ATOM 1605 C CA . ILE B 1 69 ? -1.676 13.961 4.324 1 90.44 69 ILE B CA 1
ATOM 1606 C C . ILE B 1 69 ? -3.133 14.414 4.324 1 90.44 69 ILE B C 1
ATOM 1608 O O . ILE B 1 69 ? -3.459 15.469 4.875 1 90.44 69 ILE B O 1
ATOM 1612 N N . ALA B 1 70 ? -3.984 13.633 3.715 1 86.5 70 ALA B N 1
ATOM 1613 C CA . ALA B 1 70 ? -5.414 13.922 3.795 1 86.5 70 ALA B CA 1
ATOM 1614 C C . ALA B 1 70 ? -5.906 13.852 5.238 1 86.5 70 ALA B C 1
ATOM 1616 O O . ALA B 1 70 ? -6.688 14.703 5.676 1 86.5 70 ALA B O 1
ATOM 1617 N N . ALA B 1 71 ? -5.492 12.859 5.953 1 88.94 71 ALA B N 1
ATOM 1618 C CA . ALA B 1 71 ? -5.832 12.727 7.367 1 88.94 71 ALA B CA 1
ATOM 1619 C C . ALA B 1 71 ? -5.328 13.93 8.164 1 88.94 71 ALA B C 1
ATOM 1621 O O . ALA B 1 71 ? -6.023 14.43 9.055 1 88.94 71 ALA B O 1
ATOM 1622 N N . VAL B 1 72 ? -4.098 14.383 7.832 1 91.44 72 VAL B N 1
ATOM 1623 C CA . VAL B 1 72 ? -3.555 15.57 8.477 1 91.44 72 VAL B CA 1
ATOM 1624 C C . VAL B 1 72 ? -4.496 16.75 8.258 1 91.44 72 VAL B C 1
ATOM 1626 O O . VAL B 1 72 ? -4.797 17.5 9.195 1 91.44 72 VAL B O 1
ATOM 1629 N N . GLY B 1 73 ? -4.949 16.875 7.027 1 87.81 73 GLY B N 1
ATOM 1630 C CA . GLY B 1 73 ? -5.887 17.953 6.727 1 87.81 73 GLY B CA 1
ATOM 1631 C C . GLY B 1 73 ? -7.172 17.859 7.531 1 87.81 73 GLY B C 1
ATOM 1632 O O . GLY B 1 73 ? -7.664 18.875 8.031 1 87.81 73 GLY B O 1
ATOM 1633 N N . LEU B 1 74 ? -7.703 16.719 7.668 1 86.94 74 LEU B N 1
ATOM 1634 C CA . LEU B 1 74 ? -8.938 16.5 8.406 1 86.94 74 LEU B CA 1
ATOM 1635 C C . LEU B 1 74 ? -8.758 16.844 9.883 1 86.94 74 LEU B C 1
ATOM 1637 O O . LEU B 1 74 ? -9.594 17.547 10.461 1 86.94 74 LEU B O 1
ATOM 1641 N N . VAL B 1 75 ? -7.711 16.375 10.414 1 92.19 75 VAL B N 1
ATOM 1642 C CA . VAL B 1 75 ? -7.445 16.625 11.828 1 92.19 75 VAL B CA 1
ATOM 1643 C C . VAL B 1 75 ? -7.227 18.125 12.055 1 92.19 75 VAL B C 1
ATOM 1645 O O . VAL B 1 75 ? -7.707 18.672 13.047 1 92.19 75 VAL B O 1
ATOM 1648 N N . ALA B 1 76 ? -6.508 18.719 11.117 1 92.12 76 ALA B N 1
ATOM 1649 C CA . ALA B 1 76 ? -6.25 20.156 11.242 1 92.12 76 ALA B CA 1
ATOM 1650 C C . ALA B 1 76 ? -7.551 20.938 11.258 1 92.12 76 ALA B C 1
ATOM 1652 O O . ALA B 1 76 ? -7.703 21.891 12.039 1 92.12 76 ALA B O 1
ATOM 1653 N N . LYS B 1 77 ? -8.414 20.547 10.406 1 89.62 77 LYS B N 1
ATOM 1654 C CA . LYS B 1 77 ? -9.711 21.203 10.367 1 89.62 77 LYS B CA 1
ATOM 1655 C C . LYS B 1 77 ? -10.445 21.062 11.695 1 89.62 77 LYS B C 1
ATOM 1657 O O . LYS B 1 77 ? -11.016 22.031 12.211 1 89.62 77 LYS B O 1
ATOM 1662 N N . GLU B 1 78 ? -10.43 19.953 12.227 1 90.75 78 GLU B N 1
ATOM 1663 C CA . GLU B 1 78 ? -11.07 19.688 13.508 1 90.75 78 GLU B CA 1
ATOM 1664 C C . GLU B 1 78 ? -10.438 20.516 14.633 1 90.75 78 GLU B C 1
ATOM 1666 O O . GLU B 1 78 ? -11.133 20.953 15.555 1 90.75 78 GLU B O 1
ATOM 1671 N N . MET B 1 79 ? -9.203 20.703 14.438 1 92.69 79 MET B N 1
ATOM 1672 C CA . MET B 1 79 ? -8.445 21.453 1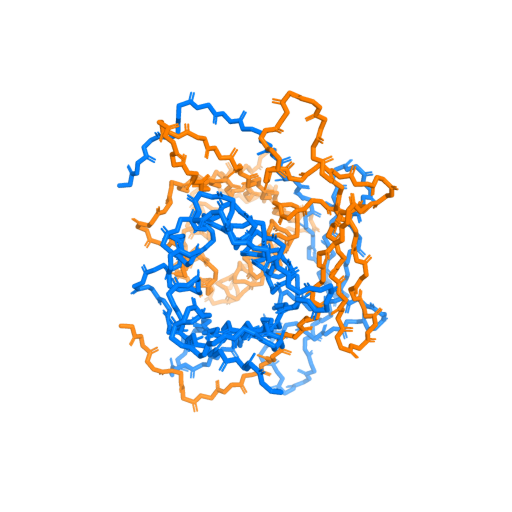5.445 1 92.69 79 MET B CA 1
ATOM 1673 C C . MET B 1 79 ? -8.477 22.953 15.156 1 92.69 79 MET B C 1
ATOM 1675 O O . MET B 1 79 ? -7.898 23.734 15.898 1 92.69 79 MET B O 1
ATOM 1679 N N . LYS B 1 80 ? -9.102 23.328 14.039 1 93.81 80 LYS B N 1
ATOM 1680 C CA . LYS B 1 80 ? -9.133 24.719 13.586 1 93.81 80 LYS B CA 1
ATOM 1681 C C . LYS B 1 80 ? -7.723 25.297 13.453 1 93.81 80 LYS B C 1
ATOM 1683 O O . LYS B 1 80 ? -7.453 26.406 13.906 1 93.81 80 LYS B O 1
ATOM 1688 N N . LEU B 1 81 ? -6.91 24.453 12.922 1 93.19 81 LEU B N 1
ATOM 1689 C CA . LEU B 1 81 ? -5.508 24.797 12.719 1 93.19 81 LEU B CA 1
ATOM 1690 C C . LEU B 1 81 ? -5.238 25.141 11.258 1 93.19 81 LEU B C 1
ATOM 1692 O O . LEU B 1 81 ? -5.609 24.375 10.367 1 93.19 81 LEU B O 1
ATOM 1696 N N . GLU B 1 82 ? -4.652 26.281 11.102 1 91.31 82 GLU B N 1
ATOM 1697 C CA . GLU B 1 82 ? -4.184 26.609 9.758 1 91.31 82 GLU B CA 1
ATOM 1698 C C . GLU B 1 82 ? -2.869 25.906 9.445 1 91.31 82 GLU B C 1
ATOM 1700 O O . GLU B 1 82 ? -1.917 25.984 10.227 1 91.31 82 GLU B O 1
ATOM 1705 N N . LEU B 1 83 ? -2.879 25.281 8.297 1 91.5 83 LEU B N 1
ATOM 1706 C CA . LEU B 1 83 ? -1.685 24.531 7.91 1 91.5 83 LEU B CA 1
ATOM 1707 C C . LEU B 1 83 ? -0.754 25.406 7.07 1 91.5 83 LEU B C 1
ATOM 1709 O O . LEU B 1 83 ? -1.214 26.25 6.289 1 91.5 83 LEU B O 1
ATOM 1713 N N . PRO B 1 84 ? 0.542 25.25 7.285 1 91.44 84 PRO B N 1
ATOM 1714 C CA . PRO B 1 84 ? 1.475 25.969 6.414 1 91.44 84 PRO B CA 1
ATOM 1715 C C . PRO B 1 84 ? 1.317 25.578 4.941 1 91.44 84 PRO B C 1
ATOM 1717 O O . PRO B 1 84 ? 0.978 24.438 4.633 1 91.44 84 PRO B O 1
ATOM 1720 N N . SER B 1 85 ? 1.685 26.5 4.066 1 87.19 85 SER B N 1
ATOM 1721 C CA . SER B 1 85 ? 1.54 26.297 2.629 1 87.19 85 SER B CA 1
ATOM 1722 C C . SER B 1 85 ? 2.527 25.25 2.123 1 87.19 85 SER B C 1
ATOM 1724 O O . SER B 1 85 ? 2.307 24.625 1.078 1 87.19 85 SER B O 1
ATOM 1726 N N . ASP B 1 86 ? 3.557 25.016 2.852 1 89.19 86 ASP B N 1
ATOM 1727 C CA . ASP B 1 86 ? 4.586 24.078 2.412 1 89.19 86 ASP B CA 1
ATOM 1728 C C . ASP B 1 86 ? 4.535 22.781 3.225 1 89.19 86 ASP B C 1
ATOM 1730 O O . ASP B 1 86 ? 5.551 22.094 3.377 1 89.19 86 ASP B O 1
ATOM 1734 N N . LEU B 1 87 ? 3.352 22.484 3.787 1 91.5 87 LEU B N 1
ATOM 1735 C CA . LEU B 1 87 ? 3.154 21.203 4.445 1 91.5 87 LEU B CA 1
ATOM 1736 C C . LEU B 1 87 ? 3.461 20.047 3.494 1 91.5 87 LEU B C 1
ATOM 1738 O O . LEU B 1 87 ? 3.059 20.078 2.33 1 91.5 87 LEU B O 1
ATOM 1742 N N . ALA B 1 88 ? 4.262 19.109 4.031 1 93.31 88 ALA B N 1
ATOM 1743 C CA . ALA B 1 88 ? 4.609 17.953 3.195 1 93.31 88 ALA B CA 1
ATOM 1744 C C . ALA B 1 88 ? 4.727 16.688 4.027 1 93.31 88 ALA B C 1
ATOM 1746 O O . ALA B 1 88 ? 4.945 16.75 5.242 1 93.31 88 ALA B O 1
ATOM 1747 N N . VAL B 1 89 ? 4.488 15.602 3.383 1 94.38 89 VAL B N 1
ATOM 1748 C CA . VAL B 1 89 ? 4.688 14.273 3.959 1 94.38 89 VAL B CA 1
ATOM 1749 C C . VAL B 1 89 ? 5.668 13.477 3.098 1 94.38 89 VAL B C 1
ATOM 1751 O O . VAL B 1 89 ? 5.469 13.336 1.891 1 94.38 89 VAL B O 1
ATOM 1754 N N . ASP B 1 90 ? 6.734 13.031 3.703 1 94.12 90 ASP B N 1
ATOM 1755 C CA . ASP B 1 90 ? 7.684 12.125 3.07 1 94.12 90 ASP B CA 1
ATOM 1756 C C . ASP B 1 90 ? 7.605 10.727 3.691 1 94.12 90 ASP B C 1
ATOM 1758 O O . ASP B 1 90 ? 8.047 10.523 4.824 1 94.12 90 ASP B O 1
ATOM 1762 N N . ILE B 1 91 ? 7.086 9.828 2.955 1 94.69 91 ILE B N 1
ATOM 1763 C CA . ILE B 1 91 ? 7.008 8.469 3.48 1 94.69 91 ILE B CA 1
ATOM 1764 C C . ILE B 1 91 ? 8.055 7.586 2.803 1 94.69 91 ILE B C 1
ATOM 1766 O O . ILE B 1 91 ? 8.273 7.688 1.592 1 94.69 91 ILE B O 1
ATOM 1770 N N . GLU B 1 92 ? 8.727 6.852 3.594 1 94.19 92 GLU B N 1
ATOM 1771 C CA . GLU B 1 92 ? 9.672 5.832 3.154 1 94.19 92 GLU B CA 1
ATOM 1772 C C . GLU B 1 92 ? 9.203 4.434 3.551 1 94.19 92 GLU B C 1
ATOM 1774 O O . GLU B 1 92 ? 8.797 4.211 4.695 1 94.19 92 GLU B O 1
ATOM 1779 N N . VAL B 1 93 ? 9.188 3.516 2.586 1 94.38 93 VAL B N 1
ATOM 1780 C CA . VAL B 1 93 ? 8.852 2.119 2.84 1 94.38 93 VAL B CA 1
ATOM 1781 C C . VAL B 1 93 ? 10.039 1.228 2.5 1 94.38 93 VAL B C 1
ATOM 1783 O O . VAL B 1 93 ? 10.609 1.331 1.41 1 94.38 93 VAL B O 1
ATOM 1786 N N . ASP B 1 94 ? 10.422 0.418 3.432 1 92.88 94 ASP B N 1
ATOM 1787 C CA . ASP B 1 94 ? 11.484 -0.553 3.209 1 92.88 94 ASP B CA 1
ATOM 1788 C C . ASP B 1 94 ? 10.922 -1.955 3 1 92.88 94 ASP B C 1
ATOM 1790 O O . ASP B 1 94 ? 9.977 -2.357 3.688 1 92.88 94 ASP B O 1
ATOM 1794 N N . LEU B 1 95 ? 11.477 -2.611 2.041 1 90.88 95 LEU B N 1
ATOM 1795 C CA . LEU B 1 95 ? 11.414 -4.07 2.01 1 90.88 95 LEU B CA 1
ATOM 1796 C C . LEU B 1 95 ? 12.648 -4.68 2.66 1 90.88 95 LEU B C 1
ATOM 1798 O O . LEU B 1 95 ? 13.773 -4.344 2.295 1 90.88 95 LEU B O 1
ATOM 1802 N N . GLY B 1 96 ? 12.398 -5.5 3.674 1 90.12 96 GLY B N 1
ATOM 1803 C CA . GLY B 1 96 ? 13.523 -6.09 4.379 1 90.12 96 GLY B CA 1
ATOM 1804 C C . GLY B 1 96 ? 13.391 -7.59 4.562 1 90.12 96 GLY B C 1
ATOM 1805 O O . GLY B 1 96 ? 12.336 -8.164 4.293 1 90.12 96 GLY B O 1
ATOM 1806 N N . GLN B 1 97 ? 14.586 -8.18 4.957 1 89.06 97 GLN B N 1
ATOM 1807 C CA . GLN B 1 97 ? 14.656 -9.625 5.133 1 89.06 97 GLN B CA 1
ATOM 1808 C C . GLN B 1 97 ? 15.086 -9.984 6.551 1 89.06 97 GLN B C 1
ATOM 1810 O O . GLN B 1 97 ? 15.969 -9.344 7.121 1 89.06 97 GLN B O 1
ATOM 1815 N N . THR B 1 98 ? 14.391 -10.914 7.16 1 90.44 98 THR B N 1
ATOM 1816 C CA . THR B 1 98 ? 14.773 -11.602 8.383 1 90.44 98 THR B CA 1
ATOM 1817 C C . THR B 1 98 ? 14.742 -13.117 8.188 1 90.44 98 THR B C 1
ATOM 1819 O O . THR B 1 98 ? 13.68 -13.703 8.008 1 90.44 98 THR B O 1
ATOM 1822 N N . GLY B 1 99 ? 15.93 -13.734 8.242 1 88.5 99 GLY B N 1
ATOM 1823 C CA . GLY B 1 99 ? 15.969 -15.117 7.793 1 88.5 99 GLY B CA 1
ATOM 1824 C C . GLY B 1 99 ? 15.523 -15.289 6.355 1 88.5 99 GLY B C 1
ATOM 1825 O O . GLY B 1 99 ? 16.047 -14.625 5.453 1 88.5 99 GLY B O 1
ATOM 1826 N N . ALA B 1 100 ? 14.555 -16.125 6.164 1 84.88 100 ALA B N 1
ATOM 1827 C CA . ALA B 1 100 ? 14.047 -16.359 4.816 1 84.88 100 ALA B CA 1
ATOM 1828 C C . ALA B 1 100 ? 12.781 -15.547 4.551 1 84.88 100 ALA B C 1
ATOM 1830 O O . ALA B 1 100 ? 12.25 -15.562 3.439 1 84.88 100 ALA B O 1
ATOM 1831 N N . ASP B 1 101 ? 12.453 -14.742 5.555 1 89.88 101 ASP B N 1
ATOM 1832 C CA . ASP B 1 101 ? 11.172 -14.047 5.453 1 89.88 101 ASP B CA 1
ATOM 1833 C C . ASP B 1 101 ? 11.359 -12.594 5.047 1 89.88 101 ASP B C 1
ATOM 1835 O O . ASP B 1 101 ? 12.414 -12.008 5.293 1 89.88 101 ASP B O 1
ATOM 1839 N N . TYR B 1 102 ? 10.367 -12.086 4.418 1 90 102 TYR B N 1
ATOM 1840 C CA . TYR B 1 102 ? 10.352 -10.695 3.988 1 90 102 TYR B CA 1
ATOM 1841 C C . TYR B 1 102 ? 9.328 -9.891 4.777 1 90 102 TYR B C 1
ATOM 1843 O O . TYR B 1 102 ? 8.234 -10.391 5.074 1 90 102 TYR B O 1
ATOM 1851 N N . PHE B 1 103 ? 9.742 -8.664 5.109 1 93.81 103 PHE B N 1
ATOM 1852 C CA . PHE B 1 103 ? 8.867 -7.773 5.867 1 93.81 103 PHE B CA 1
ATOM 1853 C C . PHE B 1 103 ? 8.984 -6.344 5.359 1 93.81 103 PHE B C 1
ATOM 1855 O O . PHE B 1 103 ? 9.961 -5.992 4.691 1 93.81 103 PHE B O 1
ATOM 1862 N N . LEU B 1 104 ? 8 -5.562 5.621 1 95.31 104 LEU B N 1
ATOM 1863 C CA . LEU B 1 104 ? 8.039 -4.129 5.352 1 95.31 104 LEU B CA 1
ATOM 1864 C C . LEU B 1 104 ? 8.266 -3.342 6.637 1 95.31 104 LEU B C 1
ATOM 1866 O O . LEU B 1 104 ? 7.992 -3.838 7.734 1 95.31 104 LEU B O 1
ATOM 1870 N N . GLN B 1 105 ? 8.781 -2.258 6.555 1 96.88 105 GLN B N 1
ATOM 1871 C CA . GLN B 1 105 ? 8.773 -1.211 7.574 1 96.88 105 GLN B CA 1
ATOM 1872 C C . GLN B 1 105 ? 8.664 0.173 6.938 1 96.88 105 GLN B C 1
ATOM 1874 O O . GLN B 1 105 ? 8.922 0.335 5.742 1 96.88 105 GLN B O 1
ATOM 1879 N N . ALA B 1 106 ? 8.25 1.16 7.75 1 97.25 106 ALA B N 1
ATOM 1880 C CA . ALA B 1 106 ? 7.992 2.467 7.148 1 97.25 106 ALA B CA 1
ATOM 1881 C C . ALA B 1 106 ? 8.398 3.596 8.094 1 97.25 106 ALA B C 1
ATOM 1883 O O . ALA B 1 106 ? 8.523 3.387 9.305 1 97.25 106 ALA B O 1
ATOM 1884 N N . ARG B 1 107 ? 8.688 4.703 7.516 1 97.12 107 ARG B N 1
ATOM 1885 C CA . ARG B 1 107 ? 8.859 5.98 8.195 1 97.12 107 ARG B CA 1
ATOM 1886 C C . ARG B 1 107 ? 7.918 7.035 7.629 1 97.12 107 ARG B C 1
ATOM 1888 O O . ARG B 1 107 ? 7.891 7.266 6.418 1 97.12 107 ARG B O 1
ATOM 1895 N N . LEU B 1 108 ? 7.141 7.582 8.531 1 97.38 108 LEU B N 1
ATOM 1896 C CA . LEU B 1 108 ? 6.273 8.711 8.195 1 97.38 108 LEU B CA 1
ATOM 1897 C C . LEU B 1 108 ? 6.887 10.023 8.672 1 97.38 108 LEU B C 1
ATOM 1899 O O . LEU B 1 108 ? 7.02 10.25 9.875 1 97.38 108 LEU B O 1
ATOM 1903 N N . ASN B 1 109 ? 7.23 10.844 7.695 1 97 109 ASN B N 1
ATOM 1904 C CA . ASN B 1 109 ? 7.844 12.133 8.008 1 97 109 ASN B CA 1
ATOM 1905 C C . ASN B 1 109 ? 6.914 13.289 7.668 1 97 109 ASN B C 1
ATOM 1907 O O . ASN B 1 109 ? 6.691 13.594 6.492 1 97 109 ASN B O 1
ATOM 1911 N N . LEU B 1 110 ? 6.398 13.906 8.664 1 97.25 110 LEU B N 1
ATOM 1912 C CA . LEU B 1 110 ? 5.59 15.109 8.484 1 97.25 110 LEU B CA 1
ATOM 1913 C C . LEU B 1 110 ? 6.453 16.359 8.562 1 97.25 110 LEU B C 1
ATOM 1915 O O . LEU B 1 110 ? 7.168 16.562 9.547 1 97.25 110 LEU B O 1
ATOM 1919 N N . ARG B 1 111 ? 6.422 17.125 7.551 1 95.94 111 ARG B N 1
ATOM 1920 C CA . ARG B 1 111 ? 7.066 18.422 7.523 1 95.94 111 ARG B CA 1
ATOM 1921 C C . ARG B 1 111 ? 6.039 19.547 7.629 1 95.94 111 ARG B C 1
ATOM 1923 O O . ARG B 1 111 ? 5.25 19.766 6.703 1 95.94 111 ARG B O 1
ATOM 1930 N N . ALA B 1 112 ? 6.043 20.219 8.695 1 95.62 112 ALA B N 1
ATOM 1931 C CA . ALA B 1 112 ? 5.102 21.312 8.977 1 95.62 112 ALA B CA 1
ATOM 1932 C C . ALA B 1 112 ? 5.836 22.562 9.43 1 95.62 112 ALA B C 1
ATOM 1934 O O . ALA B 1 112 ? 5.711 22.984 10.586 1 95.62 112 ALA B O 1
ATOM 1935 N N . PRO B 1 113 ? 6.484 23.172 8.469 1 94.25 113 PRO B N 1
ATOM 1936 C CA . PRO B 1 113 ? 7.266 24.344 8.867 1 94.25 113 PRO B CA 1
ATOM 1937 C C . PRO B 1 113 ? 6.406 25.438 9.492 1 94.25 113 PRO B C 1
ATOM 1939 O O . PRO B 1 113 ? 5.309 25.719 9.008 1 94.25 113 PRO B O 1
ATOM 1942 N N . GLY B 1 114 ? 6.926 25.984 10.625 1 95 114 GLY B N 1
ATOM 1943 C CA . GLY B 1 114 ? 6.266 27.125 11.242 1 95 114 GLY B CA 1
ATOM 1944 C C . GLY B 1 114 ? 5.309 26.75 12.352 1 95 114 GLY B C 1
ATOM 1945 O O . GLY B 1 114 ? 4.934 27.594 13.172 1 95 114 GLY B O 1
ATOM 1946 N N . LEU B 1 115 ? 4.855 25.5 12.367 1 95.81 115 LEU B N 1
ATOM 1947 C CA . LEU B 1 115 ? 4.012 25.078 13.477 1 95.81 115 LEU B CA 1
ATOM 1948 C C . LEU B 1 115 ? 4.848 24.812 14.727 1 95.81 115 LEU B C 1
ATOM 1950 O O . LEU B 1 115 ? 5.98 24.328 14.633 1 95.81 115 LEU B O 1
ATOM 1954 N N . PRO B 1 116 ? 4.227 25.094 15.875 1 96.94 116 PRO B N 1
ATOM 1955 C CA . PRO B 1 116 ? 4.891 24.609 17.094 1 96.94 116 PRO B CA 1
ATOM 1956 C C . PRO B 1 116 ? 5.078 23.094 17.109 1 96.94 116 PRO B C 1
ATOM 1958 O O . PRO B 1 116 ? 4.203 22.359 16.641 1 96.94 116 PRO B O 1
ATOM 1961 N N . GLN B 1 117 ? 6.207 22.672 17.641 1 97.19 117 GLN B N 1
ATOM 1962 C CA . GLN B 1 117 ? 6.578 21.25 17.594 1 97.19 117 GLN B CA 1
ATOM 1963 C C . GLN B 1 117 ? 5.508 20.391 18.25 1 97.19 117 GLN B C 1
ATOM 1965 O O . GLN B 1 117 ? 5.176 19.312 17.75 1 97.19 117 GLN B O 1
ATOM 1970 N N . ASP B 1 118 ? 4.992 20.797 19.359 1 97.19 118 ASP B N 1
ATOM 1971 C CA . ASP B 1 118 ? 4.016 20 20.094 1 97.19 118 ASP B CA 1
ATOM 1972 C C . ASP B 1 118 ? 2.711 19.875 19.297 1 97.19 118 ASP B C 1
ATOM 1974 O O . ASP B 1 118 ? 2.096 18.812 19.281 1 97.19 118 ASP B O 1
ATOM 1978 N N . VAL B 1 119 ? 2.334 20.969 18.688 1 96.94 119 VAL B N 1
ATOM 1979 C CA . VAL B 1 119 ? 1.122 20.969 17.875 1 96.94 119 VAL B CA 1
ATOM 1980 C C . VAL B 1 119 ? 1.301 20.047 16.672 1 96.94 119 VAL B C 1
ATOM 1982 O O . VAL B 1 119 ? 0.425 19.234 16.375 1 96.94 119 VAL B O 1
ATOM 1985 N N . ALA B 1 120 ? 2.457 20.125 16.016 1 97.19 120 ALA B N 1
ATOM 1986 C CA . ALA B 1 120 ? 2.74 19.297 14.852 1 97.19 120 ALA B CA 1
ATOM 1987 C C . ALA B 1 120 ? 2.781 17.812 15.234 1 97.19 120 ALA B C 1
ATOM 1989 O O . ALA B 1 120 ? 2.326 16.953 14.477 1 97.19 120 ALA B O 1
ATOM 1990 N N . THR B 1 121 ? 3.318 17.562 16.391 1 97.94 121 THR B N 1
ATOM 1991 C CA . THR B 1 121 ? 3.389 16.188 16.875 1 97.94 121 THR B CA 1
ATOM 1992 C C . THR B 1 121 ? 1.991 15.648 17.141 1 97.94 121 THR B C 1
ATOM 1994 O O . THR B 1 121 ? 1.68 14.508 16.781 1 97.94 121 THR B O 1
ATOM 1997 N N . GLN B 1 122 ? 1.18 16.453 17.75 1 97.56 122 GLN B N 1
ATOM 1998 C CA . GLN B 1 122 ? -0.202 16.031 17.969 1 97.56 122 GLN B CA 1
ATOM 1999 C C . GLN B 1 122 ? -0.92 15.773 16.656 1 97.56 122 GLN B C 1
ATOM 2001 O O . GLN B 1 122 ? -1.643 14.781 16.516 1 97.56 122 GLN B O 1
ATOM 2006 N N . LEU B 1 123 ? -0.732 16.672 15.758 1 96.38 123 LEU B N 1
ATOM 2007 C CA . LEU B 1 123 ? -1.317 16.531 14.43 1 96.38 123 LEU B CA 1
ATOM 2008 C C . LEU B 1 123 ? -0.889 15.227 13.781 1 96.38 123 LEU B C 1
ATOM 2010 O O . LEU B 1 123 ? -1.723 14.492 13.242 1 96.38 123 LEU B O 1
ATOM 2014 N N . ALA B 1 124 ? 0.381 14.914 13.859 1 97.62 124 ALA B N 1
ATOM 2015 C CA . ALA B 1 124 ? 0.944 13.719 13.234 1 97.62 124 ALA B CA 1
ATOM 2016 C C . ALA B 1 124 ? 0.346 12.453 13.844 1 97.62 124 ALA B C 1
ATOM 2018 O O . ALA B 1 124 ? -0.068 11.547 13.125 1 97.62 124 ALA B O 1
ATOM 2019 N N . HIS B 1 125 ? 0.237 12.414 15.148 1 97.94 125 HIS B N 1
ATOM 2020 C CA . HIS B 1 125 ? -0.271 11.227 15.828 1 97.94 125 HIS B CA 1
ATOM 2021 C C . HIS B 1 125 ? -1.77 11.062 15.602 1 97.94 125 HIS B C 1
ATOM 2023 O O . HIS B 1 125 ? -2.25 9.945 15.398 1 97.94 125 HIS B O 1
ATOM 2029 N N . ALA B 1 126 ? -2.475 12.156 15.641 1 96.94 126 ALA B N 1
ATOM 2030 C CA . ALA B 1 126 ? -3.914 12.086 15.406 1 96.94 126 ALA B CA 1
ATOM 2031 C C . ALA B 1 126 ? -4.211 11.625 13.984 1 96.94 126 ALA B C 1
ATOM 2033 O O . ALA B 1 126 ? -5.113 10.812 13.758 1 96.94 126 ALA B O 1
ATOM 2034 N N . ALA B 1 127 ? -3.467 12.148 13.039 1 95.12 127 ALA B N 1
ATOM 2035 C CA . ALA B 1 127 ? -3.631 11.742 11.641 1 95.12 127 ALA B CA 1
ATOM 2036 C C . ALA B 1 127 ? -3.303 10.258 11.461 1 95.12 127 ALA B C 1
ATOM 2038 O O . ALA B 1 127 ? -4.008 9.547 10.75 1 95.12 127 ALA B O 1
ATOM 2039 N N . ASP B 1 128 ? -2.225 9.844 12.102 1 96.88 128 ASP B N 1
ATOM 2040 C CA . ASP B 1 128 ? -1.828 8.438 12.039 1 96.88 128 ASP B CA 1
ATOM 2041 C C . ASP B 1 128 ? -2.93 7.531 12.586 1 96.88 128 ASP B C 1
ATOM 2043 O O . ASP B 1 128 ? -3.154 6.438 12.062 1 96.88 128 ASP B O 1
ATOM 2047 N N . ALA B 1 129 ? -3.637 7.953 13.555 1 96.31 129 ALA B N 1
ATOM 2048 C CA . ALA B 1 129 ? -4.676 7.16 14.211 1 96.31 129 ALA B CA 1
ATOM 2049 C C . ALA B 1 129 ? -5.863 6.941 13.281 1 96.31 129 ALA B C 1
ATOM 2051 O O . ALA B 1 129 ? -6.547 5.918 13.359 1 96.31 129 ALA B O 1
ATOM 2052 N N . ILE B 1 130 ? -6.066 7.84 12.344 1 93.62 130 ILE B N 1
ATOM 2053 C CA . ILE B 1 130 ? -7.301 7.734 11.578 1 93.62 130 ILE B CA 1
ATOM 2054 C C . ILE B 1 130 ? -6.98 7.328 10.141 1 93.62 130 ILE B C 1
ATOM 2056 O O . ILE B 1 130 ? -7.887 7.004 9.367 1 93.62 130 ILE B O 1
ATOM 2060 N N . CYS B 1 131 ? -5.781 7.414 9.719 1 93.94 131 CYS B N 1
ATOM 2061 C CA . CYS B 1 131 ? -5.387 7.031 8.367 1 93.94 131 CYS B CA 1
ATOM 2062 C C . CYS B 1 131 ? -5.621 5.543 8.125 1 93.94 131 CYS B C 1
ATOM 2064 O O . CYS B 1 131 ? -5.086 4.703 8.859 1 93.94 131 CYS B O 1
ATOM 2066 N N . PRO B 1 132 ? -6.367 5.203 7.102 1 94 132 PRO B N 1
ATOM 2067 C CA . PRO B 1 132 ? -6.691 3.797 6.848 1 94 132 PRO B CA 1
ATOM 2068 C C . PRO B 1 132 ? -5.449 2.947 6.578 1 94 132 PRO B C 1
ATOM 2070 O O . PRO B 1 132 ? -5.434 1.756 6.898 1 94 132 PRO B O 1
ATOM 2073 N N . TYR B 1 133 ? -4.445 3.514 5.977 1 96.19 133 TYR B N 1
ATOM 2074 C CA . TYR B 1 133 ? -3.225 2.76 5.703 1 96.19 133 TYR B CA 1
ATOM 2075 C C . TYR B 1 133 ? -2.434 2.52 6.984 1 96.19 133 TYR B C 1
ATOM 2077 O O . TYR B 1 133 ? -1.839 1.454 7.164 1 96.19 133 TYR B O 1
ATOM 2085 N N . SER B 1 134 ? -2.41 3.498 7.848 1 97.06 134 SER B N 1
ATOM 2086 C CA . SER B 1 134 ? -1.813 3.285 9.164 1 97.06 134 SER B CA 1
ATOM 2087 C C . SER B 1 134 ? -2.551 2.195 9.93 1 97.06 134 SER B C 1
ATOM 2089 O O . SER B 1 134 ? -1.923 1.313 10.523 1 97.06 134 SER B O 1
ATOM 2091 N N . LYS B 1 135 ? -3.877 2.23 9.922 1 96 135 LYS B N 1
ATOM 2092 C CA . LYS B 1 135 ? -4.664 1.199 10.586 1 96 135 LYS B CA 1
ATOM 2093 C C . LYS B 1 135 ? -4.383 -0.178 9.992 1 96 135 LYS B C 1
ATOM 2095 O O . LYS B 1 135 ? -4.293 -1.169 10.719 1 96 135 LYS B O 1
ATOM 2100 N N . ALA B 1 136 ? -4.238 -0.194 8.68 1 96.19 136 ALA B N 1
ATOM 2101 C CA . ALA B 1 136 ? -4.078 -1.454 7.961 1 96.19 136 ALA B CA 1
ATOM 2102 C C . ALA B 1 136 ? -2.768 -2.139 8.336 1 96.19 136 ALA B C 1
ATOM 2104 O O . ALA B 1 136 ? -2.648 -3.361 8.227 1 96.19 136 ALA B O 1
ATOM 2105 N N . THR B 1 137 ? -1.75 -1.335 8.766 1 97.25 137 THR B N 1
ATOM 2106 C CA . THR B 1 137 ? -0.426 -1.905 8.992 1 97.25 137 THR B CA 1
ATOM 2107 C C . THR B 1 137 ? -0.087 -1.922 10.477 1 97.25 137 THR B C 1
ATOM 2109 O O . THR B 1 137 ? 0.976 -2.406 10.875 1 97.25 137 THR B O 1
ATOM 2112 N N . ARG B 1 138 ? -0.974 -1.442 11.281 1 96.62 138 ARG B N 1
ATOM 2113 C CA . ARG B 1 138 ? -0.695 -1.241 12.703 1 96.62 138 ARG B CA 1
ATOM 2114 C C . ARG B 1 138 ? -0.387 -2.566 13.391 1 96.62 138 ARG B C 1
ATOM 2116 O O . ARG B 1 138 ? -1.157 -3.521 13.281 1 96.62 138 ARG B O 1
ATOM 2123 N N . GLY B 1 139 ? 0.775 -2.643 14.047 1 96 139 GLY B N 1
ATOM 2124 C CA . GLY B 1 139 ? 1.15 -3.816 14.82 1 96 139 GLY B CA 1
ATOM 2125 C C . GLY B 1 139 ? 1.806 -4.898 13.977 1 96 139 GLY B C 1
ATOM 2126 O O . GLY B 1 139 ? 2.334 -5.875 14.516 1 96 139 GLY B O 1
ATOM 2127 N N . ASN B 1 140 ? 1.782 -4.75 12.672 1 96.06 140 ASN B N 1
ATOM 2128 C CA . ASN B 1 140 ? 2.338 -5.777 11.797 1 96.06 140 ASN B CA 1
ATOM 2129 C C . ASN B 1 140 ? 3.721 -5.387 11.281 1 96.06 140 ASN B C 1
ATOM 2131 O O . ASN B 1 140 ? 4.527 -6.254 10.938 1 96.06 140 ASN B O 1
ATOM 2135 N N . ILE B 1 141 ? 3.908 -4.023 11.18 1 95.81 141 ILE B N 1
ATOM 2136 C CA . ILE B 1 141 ? 5.215 -3.561 10.727 1 95.81 141 ILE B CA 1
ATOM 2137 C C . ILE B 1 141 ? 5.703 -2.43 11.633 1 95.81 141 ILE B C 1
ATOM 2139 O O . ILE B 1 141 ? 4.906 -1.782 12.312 1 95.81 141 ILE B O 1
ATOM 2143 N N . GLU B 1 142 ? 6.992 -2.275 11.641 1 96.31 142 GLU B N 1
ATOM 2144 C CA . GLU B 1 142 ? 7.547 -1.134 12.359 1 96.31 142 GLU B CA 1
ATOM 2145 C C . GLU B 1 142 ? 7.305 0.169 11.602 1 96.31 142 GLU B C 1
ATOM 2147 O O . GLU B 1 142 ? 7.613 0.268 10.414 1 96.31 142 GLU B O 1
ATOM 2152 N N . VAL B 1 143 ? 6.703 1.074 12.281 1 96.88 143 VAL B N 1
ATOM 2153 C CA . VAL B 1 143 ? 6.449 2.389 11.703 1 96.88 143 VAL B CA 1
ATOM 2154 C C . VAL B 1 143 ? 7.008 3.475 12.617 1 96.88 143 VAL B C 1
ATOM 2156 O O . VAL B 1 143 ? 6.633 3.562 13.789 1 96.88 143 VAL B O 1
ATOM 2159 N N . ALA B 1 144 ? 7.918 4.234 12.109 1 97.31 144 ALA B N 1
ATOM 2160 C CA . ALA B 1 144 ? 8.422 5.41 12.82 1 97.31 144 ALA B CA 1
ATOM 2161 C C . ALA B 1 144 ? 7.715 6.68 12.352 1 97.31 144 ALA B C 1
ATOM 2163 O O . ALA B 1 144 ? 7.535 6.887 11.148 1 97.31 144 ALA B O 1
ATOM 2164 N N . LEU B 1 145 ? 7.285 7.465 13.289 1 97.62 145 LEU B N 1
ATOM 2165 C CA . LEU B 1 145 ? 6.672 8.758 12.992 1 97.62 145 LEU B CA 1
ATOM 2166 C C . LEU B 1 145 ? 7.605 9.898 13.383 1 97.62 145 LEU B C 1
ATOM 2168 O O . LEU B 1 145 ? 8 10.016 14.547 1 97.62 145 LEU B O 1
ATOM 2172 N N . ASN B 1 146 ? 7.941 10.695 12.406 1 97.94 146 ASN B N 1
ATOM 2173 C CA . ASN B 1 146 ? 8.82 11.836 12.625 1 97.94 146 ASN B CA 1
ATOM 2174 C C . ASN B 1 146 ? 8.141 13.148 12.227 1 97.94 146 ASN B C 1
ATOM 2176 O O . ASN B 1 146 ? 7.359 13.188 11.273 1 97.94 146 ASN B O 1
ATOM 2180 N N . VAL B 1 147 ? 8.508 14.195 12.984 1 98 147 VAL B N 1
ATOM 2181 C CA . VAL B 1 147 ? 7.91 15.5 12.742 1 98 147 VAL B CA 1
ATOM 2182 C C . VAL B 1 147 ? 9 16.562 12.656 1 98 147 VAL B C 1
ATOM 2184 O O . VAL B 1 147 ? 9.867 16.641 13.531 1 98 147 VAL B O 1
ATOM 2187 N N . PHE B 1 148 ? 8.961 17.281 11.578 1 96.19 148 PHE B N 1
ATOM 2188 C CA . PHE B 1 148 ? 9.914 18.359 11.336 1 96.19 148 PHE B CA 1
ATOM 2189 C C . PHE B 1 148 ? 9.195 19.688 11.227 1 96.19 148 PHE B C 1
ATOM 2191 O O . PHE B 1 148 ? 8.289 19.859 10.398 1 96.19 148 PHE B O 1
ATOM 2198 N N . THR B 1 149 ? 9.539 20.656 12.023 1 95.62 149 THR B N 1
ATOM 2199 C CA . THR B 1 149 ? 8.852 21.938 12.008 1 95.62 149 THR B CA 1
ATOM 2200 C C . THR B 1 149 ? 9.797 23.047 11.578 1 95.62 149 THR B C 1
ATOM 2202 O O . THR B 1 149 ? 9.438 24.234 11.625 1 95.62 149 THR B O 1
ATOM 2205 N N . SER B 1 150 ? 11.078 22.75 11.383 1 85.94 150 SER B N 1
ATOM 2206 C CA . SER B 1 150 ? 12.047 23.703 10.859 1 85.94 150 SER B CA 1
ATOM 2207 C C . SER B 1 150 ? 12.57 23.266 9.5 1 85.94 150 SER B C 1
ATOM 2209 O O . SER B 1 150 ? 12.531 22.078 9.156 1 85.94 150 SER B O 1
#

InterPro domains:
  IPR003718 OsmC/Ohr conserved domain [PF02566] (53-145)
  IPR015946 K homology domain-like, alpha/beta [G3DSA:3.30.300.20] (56-148)
  IPR019953 Organic hydroperoxide resistance protein famiy [PTHR33797] (6-147)
  IPR019953 Organic hydroperoxide resistance protein famiy [TIGR03561] (42-147)
  IPR036102 OsmC/Ohr superfamily [SSF82784] (19-147)

Solvent-accessible surface area (backbone atoms only — not comparable to full-atom values): 14776 Å² total; per-residue (Å²): 103,86,72,68,75,41,79,75,46,73,14,42,24,47,24,37,58,53,100,77,18,35,38,31,30,27,82,81,67,37,35,78,35,36,30,18,54,24,55,98,84,35,60,70,58,41,60,31,56,34,84,69,26,45,42,47,38,27,27,37,16,38,20,42,30,54,45,38,51,28,27,36,52,52,50,28,57,77,67,71,46,86,75,50,85,73,32,32,30,38,19,35,21,32,39,20,32,44,89,94,42,49,38,48,34,38,36,42,34,40,36,36,50,81,45,56,64,68,60,48,44,50,46,51,52,55,12,48,71,53,14,31,60,46,48,28,28,59,78,40,35,57,69,46,81,44,75,38,38,118,103,84,71,68,74,42,80,78,46,73,13,42,24,48,24,37,58,52,98,77,20,35,38,32,32,27,82,81,66,38,35,78,36,37,29,19,53,27,57,98,85,34,58,70,59,42,61,31,58,34,85,68,26,46,42,46,39,25,28,37,17,37,21,44,28,54,44,37,51,27,26,36,52,52,48,28,56,77,66,71,47,86,74,49,84,72,33,32,29,38,19,37,21,34,40,20,31,43,90,93,42,49,40,49,35,38,36,43,34,40,34,36,50,80,45,56,63,67,59,48,45,50,45,52,54,54,12,46,70,53,14,32,60,47,48,28,28,60,77,41,34,58,69,47,81,45,75,40,37,120

Radius of gyration: 18.62 Å; Cα contacts (8 Å, |Δi|>4): 765; chains: 2; bounding box: 43×55×39 Å

Nearest PDB structures (foldseek):
  4mh4-assembly1_B  TM=9.165E-01  e=2.197E-17  Burkholderia cenocepacia J2315
  1n2f-assembly1_B  TM=8.874E-01  e=5.095E-15  Pseudomonas aeruginosa PAO1
  6ecy-assembly1_B  TM=8.803E-01  e=8.951E-15  Chromobacterium violaceum ATCC 12472
  6ecy-assembly1_A  TM=8.805E-01  e=1.015E-14  Chromobacterium violaceum ATCC 12472
  1zb9-assembly1_B  TM=8.952E-01  e=4.281E-14  Xylella fastidiosa 9a5c

Sequence (300 aa):
MSKIEKVLATGKTHTMHSSAGVTSRGHNGTLDIALSPGNSTTPAHVFTTVQPHPTAEQLFAGAWSACYIAAVGLVAKEMKLELPSDLAVDIEVDLGQTGADYFLQARLNLRAPGLPQDVATQLAHAADAICPYSKATRGNIEVALNVFTSMSKIEKVLATGKTHTMHSSAGVTSRGHNGTLDIALSPGNSTTPAHVFTTVQPHPTAEQLFAGAWSACYIAAVGLVAKEMKLELPSDLAVDIEVDLGQTGADYFLQARLNLRAPGLPQDVATQLAHAADAICPYSKATRGNIEVALNVFTS

Secondary structure (DSSP, 8-state):
-PPPSEEEEEEEEEEEEETTEEEEEETTS--EEEEEE--TTS-TTSEEE-TTSPPHHHHHHHHHHHHHHHHHHHHHHHTTPPPPTT-EEEEEEEEEEETTEEEEEEEEEEE-TTS-HHHHHHHHHHHHHH-HHHHHHTTTSEEEEEEE--/-PPPSEEEEEEEEEEEEETTEEEEEETTSS-EEEEEE--TTS-TTSEEE-TTSPPHHHHHHHHHHHHHHHHHHHHHHHTTPPPPTT-EEEEEEEEEEETTEEEEEEEEEEE-TTS-HHHHHHHHHHHHHH-HHHHHHTTTSEEEEEEE--

Foldseek 3Di:
DDDDPDDDDDWDWDWDQDQQFIWIATPVRPDTAGWGQDPPPDDSVQTDGDPPGDDPQVVLQVVQQVLLVVLLVVVCVVVVHDFDPPWGWGKGKDWDDDPNDIDIAMEIETEGAPDDPVVQVVSNVSSLVPRPSSVVCPPPYHYHYHYHHD/DDDDPDDDDDWDWDWDQDQQFIWIATPVRPDTATWGQDPPPDDSVQTDGDPPGDDPQVVLQVVQQVLLVVLLVVVCVVVVHDFDPPWGWGKGKDWDDDPNDIDIEMEIETEGAPDDPVVQVVSNVSSLVPRPSSVVCPPPYHYHYHYHHD

pLDDT: mean 85.24, std 13.46, range [46.28, 98.0]